Protein AF-A0A858BU21-F1 (afdb_monomer_lite)

Foldseek 3Di:
DQDQDDPDDPPFAFDDLVVAEAEPLPLAHVLLSRLVSVVSVVVVHRWYWPAFADALVRLCVLVVQCVVCVVPVDGDRVDGDHRVQDCSPQSFKTFTPDPPQLVDAQVVSVNSQKGDQDPVRSRMIGGVVCRPDDDGDRDDRPPPPPVVCDPVNVVVVVVVQQLFDDQAADPVCRVVLVVLCVLVLDVSGSNGGDDDPVNVVSSVVSD

InterPro domains:
  IPR003709 D-alanyl-D-alanine carboxypeptidase-like, core domain [PF02557] (35-99)
  IPR009045 Peptidase M74/Hedgehog-like, zinc-binding domain superfamily [G3DSA:3.30.1380.10] (33-155)
  IPR009045 Peptidase M74/Hedgehog-like, zinc-binding domain superfamily [SSF55166] (36-126)

pLDDT: mean 84.87, std 12.43, range [38.06, 96.19]

Structure (mmCIF, N/CA/C/O backbone):
data_AF-A0A858BU21-F1
#
_entry.id   AF-A0A858BU21-F1
#
loop_
_atom_site.group_PDB
_atom_site.id
_atom_site.type_symbol
_atom_site.label_atom_id
_atom_site.label_alt_id
_atom_site.label_comp_id
_atom_site.label_asym_id
_atom_site.label_entity_id
_atom_site.label_seq_id
_atom_site.pdbx_PDB_ins_code
_atom_site.Cartn_x
_atom_site.Cartn_y
_atom_site.Cartn_z
_atom_site.occupancy
_atom_site.B_iso_or_equiv
_atom_site.auth_seq_id
_atom_site.auth_comp_id
_atom_site.auth_asym_id
_atom_site.auth_atom_id
_atom_site.pdbx_PDB_model_num
ATOM 1 N N . MET A 1 1 ? -1.248 -3.520 16.248 1.00 38.06 1 MET A N 1
ATOM 2 C CA . MET A 1 1 ? -0.633 -3.403 14.906 1.00 38.06 1 MET A CA 1
ATOM 3 C C . MET A 1 1 ? -1.089 -2.064 14.347 1.00 38.06 1 MET A C 1
ATOM 5 O O . MET A 1 1 ? -2.282 -1.937 14.114 1.00 38.06 1 MET A O 1
ATOM 9 N N . MET A 1 2 ? -0.212 -1.054 14.254 1.00 44.09 2 MET A N 1
ATOM 10 C CA . MET A 1 2 ? -0.581 0.266 13.712 1.00 44.09 2 MET A CA 1
ATOM 11 C C . MET A 1 2 ? -1.133 0.086 12.294 1.00 44.09 2 MET A C 1
ATOM 13 O O . MET A 1 2 ? -0.426 -0.402 11.409 1.00 44.09 2 MET A O 1
ATOM 17 N N . VAL A 1 3 ? -2.408 0.414 12.096 1.00 56.53 3 VAL A N 1
ATOM 18 C CA . VAL A 1 3 ? -3.056 0.326 10.787 1.00 56.53 3 VAL A CA 1
ATOM 19 C C . VAL A 1 3 ? -2.617 1.543 9.988 1.00 56.53 3 VAL A C 1
ATOM 21 O O . VAL A 1 3 ? -2.845 2.678 10.394 1.00 56.53 3 VAL A O 1
ATOM 24 N N . LEU A 1 4 ? -1.949 1.313 8.860 1.00 66.12 4 LEU A N 1
ATOM 25 C CA . LEU A 1 4 ? -1.637 2.386 7.927 1.00 66.12 4 LEU A CA 1
ATOM 26 C C . LEU A 1 4 ? -2.964 2.924 7.370 1.00 66.12 4 LEU A C 1
ATOM 28 O O . LEU A 1 4 ? -3.728 2.148 6.804 1.00 66.12 4 LEU A O 1
ATOM 32 N N . ILE A 1 5 ? -3.254 4.215 7.532 1.00 68.81 5 ILE A N 1
ATOM 33 C CA . ILE A 1 5 ? -4.466 4.834 6.975 1.00 68.81 5 ILE A CA 1
ATOM 34 C C . ILE A 1 5 ? -4.082 5.494 5.652 1.00 68.81 5 ILE A C 1
ATOM 36 O O . ILE A 1 5 ? -3.236 6.389 5.621 1.00 68.81 5 ILE A O 1
ATOM 40 N N . SER A 1 6 ? -4.676 5.030 4.551 1.00 77.12 6 SER A N 1
ATOM 41 C CA . SER A 1 6 ? -4.419 5.613 3.232 1.00 77.12 6 SER A CA 1
ATOM 42 C C . SER A 1 6 ? -5.049 6.996 3.101 1.00 77.12 6 SER A C 1
ATOM 44 O O . SER A 1 6 ? -6.137 7.245 3.608 1.00 77.12 6 SER A O 1
ATOM 46 N N . GLN A 1 7 ? -4.377 7.872 2.358 1.00 78.44 7 GLN A N 1
ATOM 47 C CA . GLN A 1 7 ? -4.902 9.175 1.930 1.00 78.44 7 GLN A CA 1
ATOM 48 C C . GLN A 1 7 ? -5.337 9.164 0.450 1.00 78.44 7 GLN A C 1
ATOM 50 O O . GLN A 1 7 ? -5.639 10.208 -0.130 1.00 78.44 7 GLN A O 1
ATOM 55 N N . LEU A 1 8 ? -5.318 7.996 -0.205 1.00 84.12 8 LEU A N 1
ATOM 56 C CA . LEU A 1 8 ? -5.754 7.847 -1.592 1.00 84.12 8 LEU A CA 1
ATOM 57 C C . LEU A 1 8 ? -7.279 7.812 -1.693 1.00 84.12 8 LEU A C 1
ATOM 59 O O . LEU A 1 8 ? -7.984 7.413 -0.772 1.00 84.12 8 LEU A O 1
ATOM 63 N N . LYS A 1 9 ? -7.801 8.182 -2.866 1.00 84.50 9 LYS A N 1
ATOM 64 C CA . LYS A 1 9 ? -9.244 8.139 -3.124 1.00 84.50 9 LYS A CA 1
ATOM 65 C C . LYS A 1 9 ? -9.755 6.698 -3.115 1.00 84.50 9 LYS A C 1
ATOM 67 O O . LYS A 1 9 ? -9.200 5.830 -3.785 1.00 84.50 9 LYS A O 1
ATOM 72 N N . GLU A 1 10 ? -10.892 6.457 -2.483 1.00 85.12 10 GLU A N 1
ATOM 73 C CA . GLU A 1 10 ? -11.534 5.132 -2.463 1.00 85.12 10 GLU A CA 1
ATOM 74 C C . GLU A 1 10 ? -12.441 4.876 -3.683 1.00 85.12 10 GLU A C 1
ATOM 76 O O . GLU A 1 10 ? -13.213 3.927 -3.725 1.00 85.12 10 GLU A O 1
ATOM 81 N N . SER A 1 11 ? -12.341 5.706 -4.727 1.00 88.25 11 SER A N 1
ATOM 82 C CA . SER A 1 11 ? -13.175 5.608 -5.934 1.00 88.25 11 SER A CA 1
ATOM 83 C C . SER A 1 11 ? -12.838 4.427 -6.853 1.00 88.25 11 SER A C 1
ATOM 85 O O . SER A 1 11 ? -13.527 4.217 -7.848 1.00 88.25 11 SER A O 1
ATOM 87 N N . TYR A 1 12 ? -11.758 3.696 -6.576 1.00 91.88 12 TYR A N 1
ATOM 88 C CA . TYR A 1 12 ? -11.316 2.553 -7.372 1.00 91.88 12 TYR A CA 1
ATOM 89 C C . TYR A 1 12 ? -11.503 1.262 -6.589 1.00 91.88 12 TYR A C 1
ATOM 91 O O . TYR A 1 12 ? -11.265 1.219 -5.385 1.00 91.88 12 TYR A O 1
ATOM 99 N N . LEU A 1 13 ? -11.887 0.203 -7.301 1.00 93.88 13 LEU A N 1
ATOM 100 C CA . LEU A 1 13 ? -12.102 -1.106 -6.702 1.00 93.88 13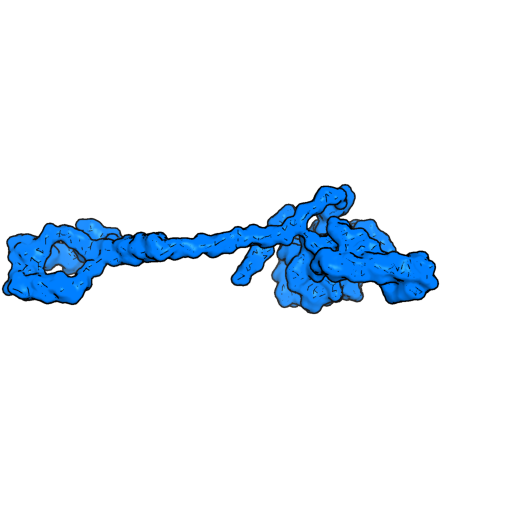 LEU A CA 1
ATOM 101 C C . LEU A 1 13 ? -10.800 -1.673 -6.131 1.00 93.88 13 LEU A C 1
ATOM 103 O O . LEU A 1 13 ? -9.727 -1.570 -6.733 1.00 93.88 13 LEU A O 1
ATOM 107 N N . THR A 1 14 ? -10.934 -2.299 -4.970 1.00 94.88 14 THR A N 1
ATOM 108 C CA . THR A 1 14 ? -9.861 -2.979 -4.257 1.00 94.88 14 THR A CA 1
ATOM 109 C C . THR A 1 14 ? -10.240 -4.441 -4.026 1.00 94.88 14 THR A C 1
ATOM 111 O O . THR A 1 14 ? -11.414 -4.813 -4.041 1.00 94.88 14 THR A O 1
ATOM 114 N N . ALA A 1 15 ? -9.236 -5.291 -3.847 1.00 93.38 15 ALA A N 1
ATOM 115 C CA . ALA A 1 15 ? -9.404 -6.658 -3.368 1.00 93.38 15 ALA A CA 1
ATOM 116 C C . ALA A 1 15 ? -8.452 -6.902 -2.195 1.00 93.38 15 ALA A C 1
ATOM 118 O O . ALA A 1 15 ? -7.579 -6.079 -1.929 1.00 93.38 15 ALA A O 1
ATOM 119 N N . ASP A 1 16 ? -8.603 -8.037 -1.512 1.00 92.50 16 ASP A N 1
ATOM 120 C CA . ASP A 1 16 ? -7.738 -8.401 -0.390 1.00 92.50 16 ASP A CA 1
ATOM 121 C C . ASP A 1 16 ? -6.284 -8.644 -0.856 1.00 92.50 16 ASP A C 1
ATOM 123 O O . ASP A 1 16 ? -6.021 -9.620 -1.579 1.00 92.50 16 ASP A O 1
ATOM 127 N N . PRO A 1 17 ? -5.319 -7.799 -0.441 1.00 92.69 17 PRO A N 1
ATOM 128 C CA . PRO A 1 17 ? -3.918 -7.970 -0.798 1.00 92.69 17 PRO A CA 1
ATOM 129 C C . PRO A 1 17 ? -3.309 -9.275 -0.287 1.00 92.69 17 PRO A C 1
ATOM 131 O O . PRO A 1 17 ? -2.434 -9.814 -0.959 1.00 92.69 17 PRO A O 1
ATOM 134 N N . ALA A 1 18 ? -3.774 -9.819 0.841 1.00 91.88 18 ALA A N 1
ATOM 135 C CA . ALA A 1 18 ? -3.214 -11.040 1.425 1.00 91.88 18 ALA A CA 1
ATOM 136 C C . ALA A 1 18 ? -3.457 -12.282 0.549 1.00 91.88 18 ALA A C 1
ATOM 138 O O . ALA A 1 18 ? -2.687 -13.243 0.583 1.00 91.88 18 ALA A O 1
ATOM 139 N N . ILE A 1 19 ? -4.510 -12.262 -0.271 1.00 93.19 19 ILE A N 1
ATOM 140 C CA . ILE A 1 19 ? -4.846 -13.360 -1.185 1.00 93.19 19 ILE A CA 1
ATOM 141 C C . ILE A 1 19 ? -4.019 -13.268 -2.475 1.00 93.19 19 ILE A C 1
ATOM 143 O O . ILE A 1 19 ? -3.545 -14.287 -3.002 1.00 93.19 19 ILE A O 1
ATOM 147 N N . TRP A 1 20 ? -3.868 -12.047 -2.988 1.00 95.50 20 TRP A N 1
ATOM 148 C CA . TRP A 1 20 ? -3.469 -11.785 -4.370 1.00 95.50 20 TRP A CA 1
ATOM 149 C C . TRP A 1 20 ? -2.052 -11.235 -4.543 1.00 95.50 20 TRP A C 1
ATOM 151 O O . TRP A 1 20 ? -1.477 -11.384 -5.626 1.00 95.50 20 TRP A O 1
ATOM 161 N N . LEU A 1 21 ? -1.476 -10.626 -3.507 1.00 94.81 21 LEU A N 1
ATOM 162 C CA . LEU A 1 21 ? -0.107 -10.119 -3.513 1.00 94.81 21 LEU A CA 1
ATOM 163 C C . LEU A 1 21 ? 0.824 -11.052 -2.734 1.00 94.81 21 LEU A C 1
ATOM 165 O O . LEU A 1 21 ? 0.431 -11.727 -1.787 1.00 94.81 21 LEU A O 1
ATOM 169 N N . THR A 1 22 ? 2.083 -11.108 -3.158 1.00 94.38 22 THR A N 1
ATOM 170 C CA . THR A 1 22 ? 3.140 -11.908 -2.521 1.00 94.38 22 THR A CA 1
ATOM 171 C C . THR A 1 22 ? 4.468 -11.151 -2.545 1.00 94.38 22 THR A C 1
ATOM 173 O O . THR A 1 22 ? 4.637 -10.219 -3.328 1.00 94.38 22 THR A O 1
ATOM 176 N N . GLY A 1 23 ? 5.448 -11.557 -1.735 1.00 92.00 23 GLY A N 1
ATOM 177 C CA . GLY A 1 23 ? 6.765 -10.909 -1.689 1.00 92.00 23 GLY A CA 1
ATOM 178 C C . GLY A 1 23 ? 6.813 -9.733 -0.713 1.00 92.00 23 GLY A C 1
ATOM 179 O O . GLY A 1 23 ? 6.220 -9.808 0.359 1.00 92.00 23 GLY A O 1
ATOM 180 N N . LEU A 1 24 ? 7.531 -8.663 -1.067 1.00 90.25 24 LEU A N 1
ATOM 181 C CA . LEU A 1 24 ? 7.796 -7.522 -0.178 1.00 90.25 24 LEU A CA 1
ATOM 182 C C . LEU A 1 24 ? 6.605 -6.555 -0.121 1.00 90.25 24 LEU A C 1
ATOM 184 O O . LEU A 1 24 ? 6.671 -5.435 -0.621 1.00 90.25 24 LEU A O 1
ATOM 188 N N . CYS A 1 25 ? 5.503 -7.017 0.467 1.00 87.56 25 CYS A N 1
ATOM 189 C CA . CYS A 1 25 ? 4.261 -6.248 0.565 1.00 87.56 25 CYS A CA 1
ATOM 190 C C . CYS A 1 25 ? 4.217 -5.307 1.781 1.00 87.56 25 CYS A C 1
ATOM 192 O O . CYS A 1 25 ? 3.310 -4.485 1.899 1.00 87.56 25 CYS A O 1
ATOM 194 N N . GLU A 1 26 ? 5.180 -5.431 2.696 1.00 85.56 26 GLU A N 1
ATOM 195 C CA . GLU A 1 26 ? 5.198 -4.661 3.934 1.00 85.56 26 GLU A CA 1
ATOM 196 C C . GLU A 1 26 ? 5.360 -3.164 3.678 1.00 85.56 26 GLU A C 1
ATOM 198 O O . GLU A 1 26 ? 6.215 -2.704 2.916 1.00 85.56 26 GLU A O 1
ATOM 203 N N . GLY A 1 27 ? 4.525 -2.390 4.368 1.00 85.25 27 GLY A N 1
ATOM 204 C CA . GLY A 1 27 ? 4.622 -0.945 4.372 1.00 85.25 27 GLY A CA 1
ATOM 205 C C . GLY A 1 27 ? 4.157 -0.255 3.094 1.00 85.25 27 GLY A C 1
ATOM 206 O O . GLY A 1 27 ? 4.417 0.937 2.975 1.00 85.25 27 GLY A O 1
ATOM 207 N N . ILE A 1 28 ? 3.495 -0.956 2.175 1.00 90.12 28 ILE A N 1
ATOM 208 C CA . ILE A 1 28 ? 2.798 -0.358 1.031 1.00 90.12 28 ILE A CA 1
ATOM 209 C C . ILE A 1 28 ? 1.492 0.272 1.527 1.00 90.12 28 ILE A C 1
ATOM 211 O O . ILE A 1 28 ? 0.858 -0.248 2.445 1.00 90.12 28 ILE A O 1
ATOM 215 N N . ASP A 1 29 ? 1.088 1.387 0.924 1.00 91.38 29 ASP A N 1
ATOM 216 C CA . ASP A 1 29 ? -0.226 1.977 1.167 1.00 91.38 29 ASP A CA 1
ATOM 217 C C . ASP A 1 29 ? -1.358 0.947 0.921 1.00 91.38 29 ASP A C 1
ATOM 219 O O . ASP A 1 29 ? -1.344 0.256 -0.105 1.00 91.38 29 ASP A O 1
ATOM 223 N N . PRO A 1 30 ? -2.338 0.801 1.833 1.00 89.69 30 PRO A N 1
ATOM 224 C CA . PRO A 1 30 ? -3.332 -0.267 1.745 1.00 89.69 30 PRO A CA 1
ATOM 225 C C . PRO A 1 30 ? -4.299 -0.094 0.569 1.00 89.69 30 PRO A C 1
ATOM 227 O O . PRO A 1 30 ? -4.756 -1.097 0.022 1.00 89.69 30 PRO A O 1
ATOM 230 N N . VAL A 1 31 ? -4.580 1.135 0.121 1.00 91.81 31 VAL A N 1
ATOM 231 C CA . VAL A 1 31 ? -5.410 1.373 -1.070 1.00 91.81 31 VAL A CA 1
ATOM 232 C C . VAL A 1 31 ? -4.615 1.050 -2.330 1.00 91.81 31 VAL A C 1
ATOM 234 O O . VAL A 1 31 ? -5.146 0.399 -3.229 1.00 91.81 31 VAL A O 1
ATOM 237 N N . LEU A 1 32 ? -3.329 1.414 -2.394 1.00 94.44 32 LEU A N 1
ATOM 238 C CA . LEU A 1 32 ? -2.444 0.984 -3.483 1.00 94.44 32 LEU A CA 1
ATOM 239 C C . LEU A 1 32 ? -2.361 -0.547 -3.563 1.00 94.44 32 LEU A C 1
ATOM 241 O O . LEU A 1 32 ? -2.562 -1.126 -4.634 1.00 94.44 32 LEU A O 1
ATOM 245 N N . ALA A 1 33 ? -2.111 -1.208 -2.431 1.00 94.19 33 ALA A N 1
ATOM 246 C CA . ALA A 1 33 ? -2.079 -2.663 -2.344 1.00 94.19 33 ALA A CA 1
ATOM 247 C C . ALA A 1 33 ? -3.427 -3.275 -2.758 1.00 94.19 33 ALA A C 1
ATOM 249 O O . ALA A 1 33 ? -3.460 -4.219 -3.545 1.00 94.19 33 ALA A O 1
ATOM 250 N N . GLY A 1 34 ? -4.541 -2.693 -2.310 1.00 94.38 34 GLY A N 1
ATOM 251 C CA . GLY A 1 34 ? -5.888 -3.127 -2.667 1.00 94.38 34 GLY A CA 1
ATOM 252 C C . GLY A 1 34 ? -6.183 -3.014 -4.163 1.00 94.38 34 GLY A C 1
ATOM 253 O O . GLY A 1 34 ? -6.714 -3.952 -4.759 1.00 94.38 34 GLY A O 1
ATOM 254 N N . ARG A 1 35 ? -5.797 -1.907 -4.807 1.00 95.94 35 ARG A N 1
ATOM 255 C CA . ARG A 1 35 ? -5.955 -1.716 -6.261 1.00 95.94 35 ARG A CA 1
ATOM 256 C C . ARG A 1 35 ? -5.122 -2.729 -7.049 1.00 95.94 35 ARG A C 1
ATOM 258 O O . ARG A 1 35 ? -5.615 -3.322 -8.006 1.00 95.94 35 ARG A O 1
ATOM 265 N N . LEU A 1 36 ? -3.880 -2.984 -6.631 1.00 95.06 36 LEU A N 1
ATOM 266 C CA . LEU A 1 36 ? -3.028 -4.020 -7.233 1.00 95.06 36 LEU A CA 1
ATOM 267 C C . LEU A 1 36 ? -3.626 -5.419 -7.059 1.00 95.06 36 LEU A C 1
ATOM 269 O O . LEU A 1 36 ? -3.643 -6.205 -8.005 1.00 95.06 36 LEU A O 1
ATOM 273 N N . ALA A 1 37 ? -4.160 -5.721 -5.878 1.00 95.69 37 ALA A N 1
ATOM 274 C CA . ALA A 1 37 ? -4.850 -6.975 -5.611 1.00 95.69 37 ALA A CA 1
ATOM 275 C C . ALA A 1 37 ? -6.086 -7.142 -6.506 1.00 95.69 37 ALA A C 1
ATOM 277 O O . ALA A 1 37 ? -6.360 -8.239 -6.986 1.00 95.69 37 ALA A O 1
ATOM 278 N N . TYR A 1 38 ? -6.801 -6.057 -6.804 1.00 96.19 38 TYR A N 1
ATOM 279 C CA . TYR A 1 38 ? -7.925 -6.095 -7.735 1.00 96.19 38 TYR A CA 1
ATOM 280 C C . TYR A 1 38 ? -7.475 -6.350 -9.187 1.00 96.19 38 TYR A C 1
ATOM 282 O O . TYR A 1 38 ? -8.100 -7.125 -9.917 1.00 96.19 38 TYR A O 1
ATOM 290 N N . VAL A 1 39 ? -6.334 -5.793 -9.612 1.00 95.00 39 VAL A N 1
ATOM 291 C CA . VAL A 1 39 ? -5.710 -6.157 -10.902 1.00 95.00 39 VAL A CA 1
ATOM 292 C C . VAL A 1 39 ? -5.371 -7.649 -10.943 1.00 95.00 39 VAL A C 1
ATOM 294 O O . VAL A 1 39 ? -5.698 -8.339 -11.910 1.00 95.00 39 VAL A O 1
ATOM 297 N N . ALA A 1 40 ? -4.748 -8.166 -9.888 1.00 94.94 40 ALA A N 1
ATOM 298 C CA . ALA A 1 40 ? -4.408 -9.579 -9.754 1.00 94.94 40 ALA A CA 1
ATOM 299 C C . ALA A 1 40 ? -5.652 -10.482 -9.814 1.00 94.94 40 ALA A C 1
ATOM 301 O O . ALA A 1 40 ? -5.674 -11.469 -10.549 1.00 94.94 40 ALA A O 1
ATOM 302 N N . GLN A 1 41 ? -6.721 -10.095 -9.116 1.00 95.69 41 GLN A N 1
ATOM 303 C CA . GLN A 1 41 ? -8.000 -10.799 -9.116 1.00 95.69 41 GLN A CA 1
ATOM 304 C C . GLN A 1 41 ? -8.629 -10.842 -10.513 1.00 95.69 41 GLN A C 1
ATOM 306 O O . GLN A 1 41 ? -9.015 -11.908 -10.982 1.00 95.69 41 GLN A O 1
ATOM 311 N N . THR A 1 42 ? -8.702 -9.699 -11.202 1.00 93.38 42 THR A N 1
ATOM 312 C CA . THR A 1 42 ? -9.317 -9.616 -12.541 1.00 93.38 42 THR A CA 1
ATOM 313 C C . THR A 1 42 ? -8.513 -10.333 -13.622 1.00 93.38 42 THR A C 1
ATOM 315 O O . THR A 1 42 ? -9.079 -10.765 -14.623 1.00 93.38 42 THR A O 1
ATOM 318 N N . THR A 1 43 ? -7.202 -10.482 -13.429 1.00 91.44 43 THR A N 1
ATOM 319 C CA . THR A 1 43 ? -6.321 -11.223 -14.346 1.00 91.44 43 THR A CA 1
ATOM 320 C C . THR A 1 43 ? -6.148 -12.692 -13.971 1.00 91.44 43 THR A C 1
ATOM 322 O O . THR A 1 43 ? -5.623 -13.457 -14.776 1.00 91.44 43 THR A O 1
ATOM 325 N N . GLY A 1 44 ? -6.570 -13.095 -12.769 1.00 92.94 44 GLY A N 1
ATOM 326 C CA . GLY A 1 44 ? -6.335 -14.432 -12.226 1.00 92.94 44 GLY A CA 1
ATOM 327 C C . GLY A 1 44 ? -4.862 -14.724 -11.911 1.00 92.94 44 GLY A C 1
ATOM 328 O O . GLY A 1 44 ? -4.485 -15.889 -11.806 1.00 92.94 44 GLY A O 1
ATOM 329 N N . ILE A 1 45 ? -4.015 -13.696 -11.777 1.00 92.25 45 ILE A N 1
ATOM 330 C CA . ILE A 1 45 ? -2.564 -13.835 -11.590 1.00 92.25 45 ILE A CA 1
ATOM 331 C C . ILE A 1 45 ? -2.152 -13.172 -10.284 1.00 92.25 45 ILE A C 1
ATOM 333 O O . ILE A 1 45 ? -2.368 -11.980 -10.089 1.00 92.25 45 ILE A O 1
ATOM 337 N N . LYS A 1 46 ? -1.481 -13.924 -9.407 1.00 94.19 46 LYS A N 1
ATOM 338 C CA . LYS A 1 46 ? -0.880 -13.351 -8.198 1.00 94.19 46 LYS A CA 1
ATOM 339 C C . LYS A 1 46 ? 0.308 -12.462 -8.554 1.00 94.19 46 LYS A C 1
ATOM 341 O O . LYS A 1 46 ? 1.192 -12.872 -9.307 1.00 94.19 46 LYS A O 1
ATOM 346 N N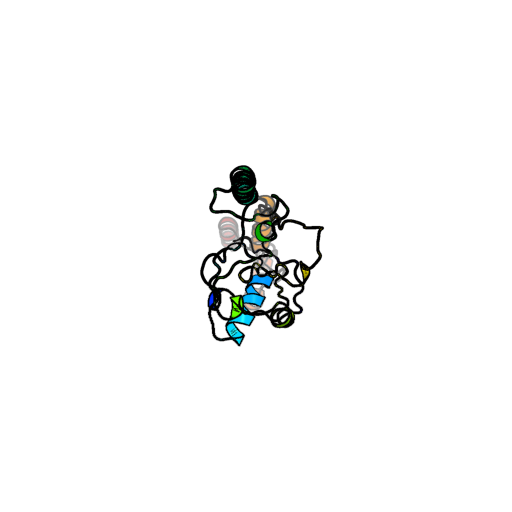 . ILE A 1 47 ? 0.360 -11.268 -7.973 1.00 94.56 47 ILE A N 1
ATOM 347 C CA . ILE A 1 47 ? 1.439 -10.306 -8.212 1.00 94.56 47 ILE A CA 1
ATOM 348 C C . ILE A 1 47 ? 2.514 -10.495 -7.152 1.00 94.56 47 ILE A C 1
ATOM 350 O O . ILE A 1 47 ? 2.252 -10.403 -5.954 1.00 94.56 47 ILE A O 1
ATOM 354 N N . LYS A 1 48 ? 3.751 -10.723 -7.591 1.00 95.75 48 LYS A N 1
ATOM 355 C CA . LYS A 1 48 ? 4.917 -10.707 -6.711 1.00 95.75 48 LYS A CA 1
ATOM 356 C C . LYS A 1 48 ? 5.512 -9.306 -6.661 1.00 95.75 48 LYS A C 1
ATOM 358 O O . LYS A 1 48 ? 6.041 -8.821 -7.664 1.00 95.75 48 LYS A O 1
ATOM 363 N N . ILE A 1 49 ? 5.453 -8.672 -5.498 1.00 95.19 49 ILE A N 1
ATOM 364 C CA . ILE A 1 49 ? 6.119 -7.401 -5.230 1.00 95.19 49 ILE A CA 1
ATOM 365 C C . ILE A 1 49 ? 7.594 -7.681 -4.952 1.00 95.19 49 ILE A C 1
ATOM 367 O O . ILE A 1 49 ? 7.944 -8.422 -4.029 1.00 95.19 49 ILE A O 1
ATOM 371 N N . THR A 1 50 ? 8.460 -7.127 -5.799 1.00 92.62 50 THR A N 1
ATOM 372 C CA . THR A 1 50 ? 9.916 -7.222 -5.643 1.00 92.62 50 THR A CA 1
ATOM 373 C C . THR A 1 50 ? 10.459 -6.098 -4.786 1.00 92.62 50 THR A C 1
ATOM 375 O O . THR A 1 50 ? 11.458 -6.306 -4.110 1.00 92.62 50 THR A O 1
ATOM 378 N N . GLU A 1 51 ? 9.805 -4.937 -4.797 1.00 90.12 51 GLU A N 1
ATOM 379 C CA . GLU A 1 51 ? 10.149 -3.821 -3.924 1.00 90.12 51 GLU A CA 1
ATOM 380 C C . GLU A 1 51 ? 8.901 -2.995 -3.594 1.00 90.12 51 GLU A C 1
ATOM 382 O O . GLU A 1 51 ? 8.108 -2.685 -4.479 1.00 90.12 51 GLU A O 1
ATOM 387 N N . GLY A 1 52 ? 8.712 -2.673 -2.316 1.00 90.00 52 GLY A N 1
ATOM 388 C CA . GLY A 1 52 ? 7.584 -1.892 -1.805 1.00 90.00 52 GLY A CA 1
ATOM 389 C C . GLY A 1 52 ? 8.088 -0.629 -1.116 1.00 90.00 52 GLY A C 1
ATOM 390 O O . GLY A 1 52 ? 8.666 0.246 -1.758 1.00 90.00 52 GLY A O 1
ATOM 391 N N . TYR A 1 53 ? 7.915 -0.536 0.202 1.00 89.62 53 TYR A N 1
ATOM 392 C CA . TYR A 1 53 ? 8.454 0.576 0.985 1.00 89.62 53 TYR A CA 1
ATOM 393 C C . TYR A 1 53 ? 9.990 0.583 1.023 1.00 89.62 53 TYR A C 1
ATOM 395 O O . TYR A 1 53 ? 10.629 -0.447 1.244 1.00 89.62 53 TYR A O 1
ATOM 403 N N . ARG A 1 54 ? 10.584 1.772 0.874 1.00 87.94 54 ARG A N 1
ATOM 404 C CA . ARG A 1 54 ? 12.032 1.993 0.985 1.00 87.94 54 ARG A CA 1
ATOM 405 C C . ARG A 1 54 ? 12.309 3.170 1.913 1.00 87.94 54 ARG A C 1
ATOM 407 O O . ARG A 1 54 ? 11.799 4.259 1.691 1.00 87.94 54 ARG A O 1
ATOM 414 N N . SER A 1 55 ? 13.154 2.981 2.924 1.00 87.06 55 SER A N 1
ATOM 415 C CA . SER A 1 55 ? 13.531 4.071 3.833 1.00 87.06 55 SER A CA 1
ATOM 416 C C . SER A 1 55 ? 14.395 5.132 3.141 1.00 87.06 55 SER A C 1
ATOM 418 O O . SER A 1 55 ? 15.113 4.852 2.176 1.00 87.06 55 SER A O 1
ATOM 420 N N . THR A 1 56 ? 14.396 6.354 3.680 1.00 86.50 56 THR A N 1
ATOM 421 C CA . THR A 1 56 ? 15.254 7.443 3.184 1.00 86.50 56 THR A CA 1
ATOM 422 C C . THR A 1 56 ? 16.734 7.090 3.255 1.00 86.50 56 THR A C 1
ATOM 424 O O . THR A 1 56 ? 17.460 7.361 2.306 1.00 86.50 56 THR A O 1
ATOM 427 N N . ALA A 1 57 ? 17.183 6.422 4.322 1.00 84.06 57 ALA A N 1
ATOM 428 C CA . ALA A 1 57 ? 18.568 5.963 4.441 1.00 84.06 57 ALA A CA 1
ATOM 429 C C . ALA A 1 57 ? 18.958 5.018 3.292 1.00 84.06 57 ALA A C 1
ATOM 431 O O . ALA A 1 57 ? 20.001 5.198 2.663 1.00 84.06 57 ALA A O 1
ATOM 432 N N . ARG A 1 58 ? 18.080 4.064 2.951 1.00 85.75 58 ARG A N 1
ATOM 433 C CA . ARG A 1 58 ? 18.304 3.155 1.822 1.00 85.75 58 ARG A CA 1
ATOM 434 C C . ARG A 1 58 ? 18.276 3.894 0.484 1.00 85.75 58 ARG A C 1
ATOM 436 O O . ARG A 1 58 ? 19.094 3.603 -0.385 1.00 85.75 58 ARG A O 1
ATOM 443 N N . GLN A 1 59 ? 17.382 4.870 0.316 1.00 89.50 59 GLN A N 1
ATOM 444 C CA . GLN A 1 59 ? 17.363 5.706 -0.887 1.00 89.50 59 GLN A CA 1
ATOM 445 C C . GLN A 1 59 ? 18.661 6.518 -1.034 1.00 89.50 59 GLN A C 1
ATOM 447 O O . GLN A 1 59 ? 19.177 6.628 -2.143 1.00 89.50 59 GLN A O 1
ATOM 452 N N . THR A 1 60 ? 19.217 7.039 0.063 1.00 88.56 60 THR A N 1
ATOM 453 C CA . THR A 1 60 ? 20.517 7.731 0.078 1.00 88.56 60 THR A CA 1
ATOM 454 C C . THR A 1 60 ? 21.648 6.820 -0.371 1.00 88.56 60 THR A C 1
ATOM 456 O O . THR A 1 60 ? 22.461 7.222 -1.200 1.00 88.56 60 THR A O 1
ATOM 459 N N . GLU A 1 61 ? 21.676 5.578 0.106 1.00 89.38 61 GLU A N 1
ATOM 460 C CA . GLU A 1 61 ? 22.673 4.596 -0.317 1.00 89.38 61 GLU A CA 1
ATOM 461 C C . GLU A 1 61 ? 22.599 4.319 -1.828 1.00 89.38 61 GLU A C 1
ATOM 463 O O . GLU A 1 61 ? 23.612 4.403 -2.524 1.00 89.38 61 GLU A O 1
ATOM 468 N N . LEU A 1 62 ? 21.396 4.068 -2.359 1.00 87.12 62 LEU A N 1
ATOM 469 C CA . LEU A 1 62 ? 21.186 3.842 -3.794 1.00 87.12 62 LEU A CA 1
ATOM 470 C C . LEU A 1 62 ? 21.549 5.073 -4.630 1.00 87.12 62 LEU A C 1
ATOM 472 O O . LEU A 1 62 ? 22.155 4.944 -5.695 1.00 87.12 62 LEU A O 1
ATOM 476 N N . TYR A 1 63 ? 21.210 6.268 -4.148 1.00 89.75 63 TYR A N 1
ATOM 477 C CA . TYR A 1 63 ? 21.555 7.511 -4.826 1.00 89.75 63 TYR A CA 1
ATOM 478 C C . TYR A 1 63 ? 23.072 7.730 -4.870 1.00 89.75 63 TYR A C 1
ATOM 480 O O . TYR A 1 63 ? 23.602 8.086 -5.920 1.00 89.75 63 TYR A O 1
ATOM 488 N N . ASN A 1 64 ? 23.793 7.431 -3.788 1.00 89.62 64 ASN A N 1
ATOM 489 C CA . ASN A 1 64 ? 25.256 7.499 -3.764 1.00 89.62 64 ASN A CA 1
ATOM 490 C C . ASN A 1 64 ? 25.893 6.493 -4.737 1.00 89.62 64 ASN A C 1
ATOM 492 O O . ASN A 1 64 ? 26.822 6.848 -5.461 1.00 89.62 64 ASN A O 1
ATOM 496 N N . GLN A 1 65 ? 25.362 5.268 -4.820 1.00 88.81 65 GLN A N 1
ATOM 497 C CA . GLN A 1 65 ? 25.809 4.278 -5.810 1.00 88.81 65 GLN A CA 1
ATOM 498 C C . GLN A 1 65 ? 25.558 4.752 -7.250 1.00 88.81 65 GLN A C 1
ATOM 500 O O . GLN A 1 65 ? 26.410 4.575 -8.119 1.00 88.81 65 GLN A O 1
ATOM 505 N N . TYR A 1 66 ? 24.419 5.400 -7.505 1.00 90.69 66 TYR A N 1
ATOM 506 C CA . TYR A 1 66 ? 24.127 6.013 -8.800 1.00 90.69 66 TYR A CA 1
ATOM 507 C C . TYR A 1 66 ? 25.085 7.170 -9.133 1.00 90.69 66 TYR A C 1
ATOM 509 O O . TYR A 1 66 ? 25.543 7.274 -10.272 1.00 90.69 66 TYR A O 1
ATOM 517 N N . LEU A 1 67 ? 25.438 8.019 -8.160 1.00 91.06 67 LEU A N 1
ATOM 518 C CA . LEU A 1 67 ? 26.445 9.071 -8.350 1.00 91.06 67 LEU A CA 1
ATOM 519 C C . LEU A 1 67 ? 27.816 8.483 -8.702 1.00 91.06 67 LEU A C 1
ATOM 521 O O . LEU A 1 67 ? 28.490 8.993 -9.597 1.00 91.06 67 LEU A O 1
ATOM 525 N N . GLU A 1 68 ? 28.199 7.385 -8.054 1.00 89.94 68 GLU A N 1
ATOM 526 C CA . GLU A 1 68 ? 29.445 6.684 -8.354 1.00 89.94 68 GLU A CA 1
ATOM 527 C C . GLU A 1 68 ? 29.432 6.058 -9.755 1.00 89.94 68 GLU A C 1
ATOM 529 O O . GLU A 1 68 ? 30.404 6.196 -10.503 1.00 89.94 68 GLU A O 1
ATOM 534 N N . TYR A 1 69 ? 28.310 5.456 -10.164 1.00 90.69 69 TYR A N 1
ATOM 535 C CA . TYR A 1 69 ? 28.117 4.991 -11.539 1.00 90.69 69 TYR A CA 1
ATOM 536 C C . TYR A 1 69 ? 28.235 6.143 -12.541 1.00 90.69 69 TYR A C 1
ATOM 538 O O . TYR A 1 69 ? 28.943 6.017 -13.537 1.00 90.69 69 TYR A O 1
ATOM 546 N N . LYS A 1 70 ? 27.612 7.297 -12.275 1.00 89.62 70 LYS A N 1
ATOM 547 C CA . LYS A 1 70 ? 27.750 8.481 -13.135 1.00 89.62 70 LYS A CA 1
ATOM 548 C C . LYS A 1 70 ? 29.190 8.980 -13.233 1.00 89.62 70 LYS A C 1
ATOM 550 O O . LYS A 1 70 ? 29.573 9.496 -14.279 1.00 89.62 70 LYS A O 1
ATOM 555 N N . ARG A 1 71 ? 29.967 8.859 -12.154 1.00 90.56 71 ARG A N 1
ATOM 556 C CA . ARG A 1 71 ? 31.366 9.298 -12.091 1.00 90.56 71 ARG A CA 1
ATOM 557 C C . ARG A 1 71 ? 32.311 8.342 -12.818 1.00 90.56 71 ARG A C 1
ATOM 559 O O . ARG A 1 71 ? 33.253 8.791 -13.459 1.00 90.56 71 ARG A O 1
ATOM 566 N N . THR A 1 72 ? 32.090 7.035 -12.690 1.00 89.94 72 THR A N 1
ATOM 567 C CA . THR A 1 72 ? 33.052 5.999 -13.114 1.00 89.94 72 THR A CA 1
ATOM 568 C C . THR A 1 72 ? 32.607 5.174 -14.319 1.00 89.94 72 THR A C 1
ATOM 570 O O . THR A 1 72 ? 33.414 4.444 -14.892 1.00 89.94 72 THR A O 1
ATOM 573 N N . GLY A 1 73 ? 31.323 5.225 -14.675 1.00 87.38 73 GLY A N 1
ATOM 574 C CA . GLY A 1 73 ? 30.681 4.309 -15.620 1.00 87.38 73 GLY A CA 1
ATOM 575 C C . GLY A 1 73 ? 30.537 2.872 -15.103 1.00 87.38 73 GLY A C 1
ATOM 576 O O . GLY A 1 73 ? 30.069 2.004 -15.838 1.00 87.38 73 GLY A O 1
ATOM 577 N N . LYS A 1 74 ? 30.940 2.591 -13.855 1.00 77.62 74 LYS A N 1
ATOM 578 C CA . LYS A 1 74 ? 30.936 1.255 -13.249 1.00 77.62 74 LYS A CA 1
ATOM 579 C C . LYS A 1 74 ? 29.949 1.215 -12.088 1.00 77.62 74 LYS A C 1
ATOM 581 O O . LYS A 1 74 ? 29.975 2.072 -11.214 1.00 77.62 74 LYS A O 1
ATOM 586 N N . GLY A 1 75 ? 29.077 0.212 -12.074 1.00 81.00 75 GLY A N 1
ATOM 587 C CA . GLY A 1 75 ? 28.103 0.025 -11.000 1.00 81.00 75 GLY A CA 1
ATOM 588 C C . GLY A 1 75 ? 26.821 -0.653 -11.468 1.00 81.00 75 GLY A C 1
ATOM 589 O O . GLY A 1 75 ? 26.458 -0.601 -12.644 1.00 81.00 75 GLY A O 1
ATOM 590 N N . SER A 1 76 ? 26.138 -1.298 -10.525 1.00 81.75 76 SER A N 1
ATOM 591 C CA . SER A 1 76 ? 24.881 -2.009 -10.781 1.00 81.75 76 SER A CA 1
ATOM 592 C C . SER A 1 76 ? 23.666 -1.075 -10.791 1.00 81.75 76 SER A C 1
ATOM 594 O O . SER A 1 76 ? 22.674 -1.372 -11.454 1.00 81.75 76 SER A O 1
ATOM 596 N N . ILE A 1 77 ? 23.742 0.067 -10.096 1.00 84.81 77 ILE A N 1
ATOM 597 C CA . ILE A 1 77 ? 22.653 1.047 -10.000 1.00 84.81 77 ILE A CA 1
ATOM 598 C C . ILE A 1 77 ?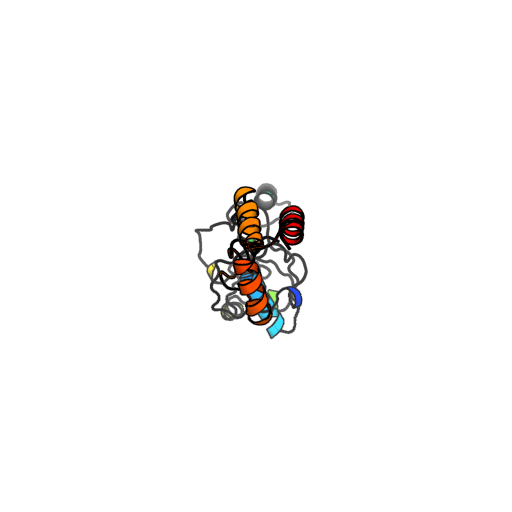 22.840 2.132 -11.059 1.00 84.81 77 ILE A C 1
ATOM 600 O O . ILE A 1 77 ? 23.681 3.019 -10.928 1.00 84.81 77 ILE A O 1
ATOM 604 N N . LYS A 1 78 ? 22.040 2.055 -12.124 1.00 83.50 78 LYS A N 1
ATOM 605 C CA . LYS A 1 78 ? 22.137 2.955 -13.287 1.00 83.50 78 LYS A CA 1
ATOM 606 C C . LYS A 1 78 ? 21.204 4.165 -13.217 1.00 83.50 78 LYS A C 1
ATOM 608 O O . LYS A 1 78 ? 21.340 5.077 -14.025 1.00 83.50 78 LYS A O 1
ATOM 613 N N . SER A 1 79 ? 20.261 4.161 -12.280 1.00 83.62 79 SER A N 1
ATOM 614 C CA . SER A 1 79 ? 19.299 5.236 -12.043 1.00 83.62 79 SER A CA 1
ATOM 615 C C . SER A 1 79 ? 18.816 5.160 -10.598 1.00 83.62 79 SER A C 1
ATOM 617 O O . SER A 1 79 ? 18.549 4.067 -10.098 1.00 83.62 79 SER A O 1
ATOM 619 N N . ALA A 1 80 ? 18.717 6.307 -9.928 1.00 85.50 80 ALA A N 1
ATOM 620 C CA . ALA A 1 80 ? 18.092 6.436 -8.617 1.00 85.50 80 ALA A CA 1
ATOM 621 C C . ALA A 1 80 ? 17.560 7.863 -8.428 1.00 85.50 80 ALA A C 1
ATOM 623 O O . ALA A 1 80 ? 18.243 8.841 -8.743 1.00 85.50 80 ALA A O 1
ATOM 624 N N . ALA A 1 81 ? 16.350 7.991 -7.877 1.00 85.88 81 ALA A N 1
ATOM 625 C CA . ALA A 1 81 ? 15.794 9.282 -7.478 1.00 85.88 81 ALA A CA 1
ATOM 626 C C . ALA A 1 81 ? 16.585 9.895 -6.308 1.00 85.88 81 ALA A C 1
ATOM 628 O O . ALA A 1 81 ? 17.197 9.175 -5.513 1.00 85.88 81 ALA A O 1
ATOM 629 N N . LYS A 1 82 ? 16.545 11.225 -6.168 1.00 86.75 82 LYS A N 1
ATOM 630 C CA . LYS A 1 82 ? 17.138 11.903 -5.006 1.00 86.75 82 LYS A CA 1
ATOM 631 C C . LYS A 1 82 ? 16.427 11.441 -3.721 1.00 86.75 82 LYS A C 1
ATOM 633 O O . LYS A 1 82 ? 15.206 11.262 -3.756 1.00 86.75 82 LYS A O 1
ATOM 638 N N . PRO A 1 83 ? 17.132 11.272 -2.594 1.00 86.88 83 PRO A N 1
ATOM 639 C CA . PRO A 1 83 ? 16.488 10.981 -1.314 1.00 86.88 83 PRO A CA 1
ATOM 640 C C . PRO A 1 83 ? 15.434 12.038 -0.969 1.00 86.88 83 PRO A C 1
ATOM 642 O O . PRO A 1 83 ? 15.641 13.224 -1.222 1.00 86.88 83 PRO A O 1
ATOM 645 N N . GLY A 1 84 ? 14.286 11.610 -0.447 1.00 84.19 84 GLY A N 1
ATOM 646 C CA . GLY A 1 84 ? 13.105 12.451 -0.246 1.00 84.19 84 GLY A CA 1
ATOM 647 C C . GLY A 1 84 ? 12.250 12.652 -1.502 1.00 84.19 84 GLY A C 1
ATOM 648 O O . GLY A 1 84 ? 11.234 13.330 -1.440 1.00 84.19 84 GLY A O 1
ATOM 649 N N . THR A 1 85 ? 12.618 12.066 -2.645 1.00 86.31 85 THR A N 1
ATOM 650 C CA . THR A 1 85 ? 11.871 12.203 -3.912 1.00 86.31 85 THR A CA 1
ATOM 651 C C . THR A 1 85 ? 11.536 10.859 -4.555 1.00 86.31 85 THR A C 1
ATOM 653 O O . THR A 1 85 ? 11.082 10.811 -5.699 1.00 86.31 85 THR A O 1
ATOM 656 N N . SER A 1 86 ? 11.724 9.744 -3.850 1.00 87.75 86 SER A N 1
ATOM 657 C CA . SER A 1 86 ? 11.266 8.432 -4.315 1.00 87.75 86 SER A CA 1
ATOM 658 C C . SER A 1 86 ? 9.890 8.126 -3.746 1.00 87.75 86 SER A C 1
ATOM 660 O O . SER A 1 86 ? 9.727 8.155 -2.534 1.00 87.75 86 SER A O 1
ATOM 662 N N . TRP A 1 87 ? 8.910 7.769 -4.578 1.00 90.31 87 TRP A N 1
ATOM 663 C CA . TRP A 1 87 ? 7.570 7.387 -4.107 1.00 90.31 87 TRP A CA 1
ATOM 664 C C . TRP A 1 87 ? 7.559 6.123 -3.230 1.00 90.31 87 TRP A C 1
ATOM 666 O O . TRP A 1 87 ? 6.647 5.954 -2.421 1.00 90.31 87 TRP A O 1
ATOM 676 N N . HIS A 1 88 ? 8.617 5.306 -3.284 1.00 89.94 88 HIS A N 1
ATOM 677 C CA . HIS A 1 88 ? 8.818 4.198 -2.344 1.00 89.94 88 HIS A CA 1
ATOM 678 C C . HIS A 1 88 ? 9.019 4.679 -0.900 1.00 89.94 88 HIS A C 1
ATOM 680 O O . HIS A 1 88 ? 8.595 3.996 0.029 1.00 89.94 88 HIS A O 1
ATOM 686 N N . GLU A 1 89 ? 9.608 5.865 -0.692 1.00 88.94 89 GLU A N 1
ATOM 687 C CA . GLU A 1 89 ? 9.733 6.478 0.644 1.00 88.94 89 GLU A CA 1
ATOM 688 C C . GLU A 1 89 ? 8.391 6.950 1.199 1.00 88.94 89 GLU A C 1
ATOM 690 O O . GLU A 1 89 ? 8.244 7.123 2.406 1.00 88.94 89 GLU A O 1
ATOM 695 N N . TYR A 1 90 ? 7.419 7.152 0.313 1.00 88.75 90 TYR A N 1
ATOM 696 C CA . TYR A 1 90 ? 6.072 7.599 0.643 1.00 88.75 90 TYR A CA 1
ATOM 697 C C . TYR A 1 90 ? 5.078 6.443 0.693 1.00 88.75 90 TYR A C 1
ATOM 699 O O . TYR A 1 90 ? 3.906 6.696 0.928 1.00 88.75 90 TYR A O 1
ATOM 707 N N . ARG A 1 91 ? 5.529 5.190 0.498 1.00 91.25 91 ARG A N 1
ATOM 708 C CA . ARG A 1 91 ? 4.676 3.983 0.459 1.00 91.25 91 ARG A CA 1
ATOM 709 C C . ARG A 1 91 ? 3.708 3.936 -0.732 1.00 91.25 91 ARG A C 1
ATOM 711 O O . ARG A 1 91 ? 2.836 3.074 -0.785 1.00 91.25 91 ARG A O 1
ATOM 718 N N . LEU A 1 92 ? 3.898 4.828 -1.706 1.00 92.12 92 LEU A N 1
ATOM 719 C CA . LEU A 1 92 ? 3.028 5.039 -2.869 1.00 92.12 92 LEU A CA 1
ATOM 720 C C . LEU A 1 92 ? 3.669 4.538 -4.172 1.00 92.12 92 LEU A C 1
ATOM 722 O O . LEU A 1 92 ? 3.354 5.022 -5.256 1.00 92.12 92 LEU A O 1
ATOM 726 N N . ALA A 1 93 ? 4.592 3.586 -4.078 1.00 93.12 93 ALA A N 1
ATOM 727 C CA . ALA A 1 93 ? 5.155 2.913 -5.236 1.00 93.12 93 ALA A CA 1
ATOM 728 C C . ALA A 1 93 ? 5.452 1.453 -4.934 1.00 93.12 93 ALA A C 1
ATOM 730 O O . ALA A 1 93 ? 5.809 1.093 -3.810 1.00 93.12 93 ALA A O 1
ATOM 731 N N . VAL A 1 94 ? 5.340 0.638 -5.975 1.00 94.19 94 VAL A N 1
ATOM 732 C CA . VAL A 1 94 ? 5.753 -0.757 -5.963 1.00 94.19 94 VAL A CA 1
ATOM 733 C C . VAL A 1 94 ? 6.522 -1.077 -7.232 1.00 94.19 94 VAL A C 1
ATOM 735 O O . VAL A 1 94 ? 6.194 -0.583 -8.310 1.00 94.19 94 VAL A O 1
ATOM 738 N N . ASP A 1 95 ? 7.486 -1.976 -7.106 1.00 94.06 95 ASP A N 1
ATOM 739 C CA . ASP A 1 95 ? 8.130 -2.618 -8.237 1.00 94.06 95 ASP A CA 1
ATOM 740 C C . ASP A 1 95 ? 7.698 -4.082 -8.308 1.00 94.06 95 ASP A C 1
ATOM 742 O O . ASP A 1 95 ? 7.671 -4.806 -7.305 1.00 94.06 95 ASP A O 1
ATOM 746 N N . THR A 1 96 ? 7.373 -4.539 -9.515 1.00 93.12 96 THR A N 1
ATOM 747 C CA . THR A 1 96 ? 7.052 -5.939 -9.787 1.00 93.12 96 THR A CA 1
ATOM 748 C C . THR A 1 96 ? 7.670 -6.422 -11.092 1.00 93.12 96 THR A C 1
ATOM 750 O O . THR A 1 96 ? 7.690 -5.733 -12.113 1.00 93.12 96 THR A O 1
ATOM 753 N N . SER A 1 97 ? 8.140 -7.667 -11.085 1.00 91.31 97 SER A N 1
ATOM 754 C CA . SER A 1 97 ? 8.581 -8.374 -12.288 1.00 91.31 97 SER A CA 1
ATOM 755 C C . SER A 1 97 ? 7.485 -9.250 -12.913 1.00 91.31 97 SER A C 1
ATOM 757 O O . SER A 1 97 ? 7.736 -9.891 -13.935 1.00 91.31 97 SER A O 1
ATOM 759 N N . THR A 1 98 ? 6.280 -9.266 -12.332 1.00 91.88 98 THR A N 1
ATOM 760 C CA . THR A 1 98 ? 5.182 -10.167 -12.717 1.00 91.88 98 THR A CA 1
ATOM 761 C C . THR A 1 98 ? 4.616 -9.815 -14.095 1.00 91.88 98 THR A C 1
ATOM 763 O O . THR A 1 98 ? 4.251 -8.669 -14.360 1.00 91.88 98 THR A O 1
ATOM 766 N N . GLN A 1 99 ? 4.501 -10.811 -14.975 1.00 89.94 99 GLN A N 1
ATOM 767 C CA . GLN A 1 99 ? 3.814 -10.690 -16.266 1.00 89.94 99 GLN A CA 1
ATOM 768 C C . GLN A 1 99 ? 2.339 -11.114 -16.141 1.00 89.94 99 GLN A C 1
ATOM 770 O O . GLN A 1 99 ? 2.038 -11.966 -15.309 1.00 89.94 99 GLN A O 1
ATOM 775 N N . PRO A 1 100 ? 1.415 -10.548 -16.944 1.00 89.69 100 PRO A N 1
ATOM 776 C CA . PRO A 1 100 ? 1.631 -9.566 -18.012 1.00 89.69 100 PRO A CA 1
ATOM 777 C C . PRO A 1 100 ? 1.709 -8.116 -17.514 1.00 89.69 100 PRO A C 1
ATOM 779 O O . PRO A 1 100 ? 1.953 -7.212 -18.308 1.00 89.69 100 PRO A O 1
ATOM 782 N N . ILE A 1 101 ? 1.506 -7.876 -16.215 1.00 90.94 101 ILE A N 1
ATOM 783 C CA . ILE A 1 101 ? 1.385 -6.530 -15.635 1.00 90.94 101 ILE A CA 1
ATOM 784 C C . ILE A 1 101 ? 2.611 -5.670 -15.926 1.00 90.94 101 ILE A C 1
ATOM 786 O O . ILE A 1 101 ? 2.462 -4.499 -16.268 1.00 90.94 101 ILE A O 1
ATOM 790 N N . ARG A 1 102 ? 3.822 -6.236 -15.890 1.00 90.19 102 ARG A N 1
ATOM 791 C CA . ARG A 1 102 ? 5.047 -5.533 -16.298 1.00 90.19 102 ARG A CA 1
ATOM 792 C C . ARG A 1 102 ? 4.983 -5.016 -17.744 1.00 90.19 102 ARG A C 1
ATOM 794 O O . ARG A 1 102 ? 5.474 -3.924 -18.013 1.00 90.19 102 ARG A O 1
ATOM 801 N N . GLY A 1 103 ? 4.351 -5.754 -18.655 1.00 89.56 103 GLY A N 1
ATOM 802 C CA . GLY A 1 103 ? 4.148 -5.359 -20.052 1.00 89.56 103 GLY A CA 1
ATOM 803 C C . GLY A 1 103 ? 2.961 -4.421 -20.302 1.00 89.56 103 GLY A C 1
ATOM 804 O O . GLY A 1 103 ? 2.837 -3.894 -21.403 1.00 89.56 103 GLY A O 1
ATOM 805 N N . TRP A 1 104 ? 2.086 -4.193 -19.318 1.00 91.81 104 TRP A N 1
ATOM 806 C CA . TRP A 1 104 ? 0.928 -3.312 -19.496 1.00 91.81 104 TRP A CA 1
ATOM 807 C C . TRP A 1 104 ? 1.324 -1.846 -19.639 1.00 91.81 104 TRP A C 1
ATOM 809 O O . TRP A 1 104 ? 2.255 -1.371 -18.979 1.00 91.81 104 TRP A O 1
ATOM 819 N N . THR A 1 105 ? 0.570 -1.133 -20.475 1.00 90.69 105 THR A N 1
ATOM 820 C CA . THR A 1 105 ? 0.733 0.304 -20.700 1.00 90.69 105 THR A CA 1
ATOM 821 C C . THR A 1 105 ? 0.101 1.120 -19.573 1.00 90.69 105 THR A C 1
ATOM 823 O O . THR A 1 105 ? -0.772 0.642 -18.847 1.00 90.69 105 THR A O 1
ATOM 826 N N . ASP A 1 106 ? 0.513 2.383 -19.462 1.00 90.62 106 ASP A N 1
ATOM 827 C CA . ASP A 1 106 ? -0.055 3.355 -18.519 1.00 90.62 106 ASP A CA 1
ATOM 828 C C . ASP A 1 106 ? -1.589 3.457 -18.649 1.00 90.62 106 ASP A C 1
ATOM 830 O O . ASP A 1 106 ? -2.325 3.360 -17.669 1.00 90.62 106 ASP A O 1
ATOM 834 N N . ALA A 1 107 ? -2.093 3.506 -19.887 1.00 90.25 107 ALA A N 1
ATOM 835 C CA . ALA A 1 107 ? -3.526 3.578 -20.174 1.00 90.25 107 ALA A CA 1
ATOM 836 C C . ALA A 1 107 ? -4.315 2.354 -19.674 1.00 90.25 107 ALA A C 1
ATOM 838 O O . ALA A 1 107 ? -5.450 2.495 -19.221 1.00 90.25 107 ALA A O 1
ATOM 839 N N . MET A 1 108 ? -3.724 1.154 -19.720 1.00 92.00 108 MET A N 1
ATOM 840 C CA . MET A 1 108 ? -4.372 -0.062 -19.211 1.00 92.00 108 MET A CA 1
ATOM 841 C C . MET A 1 108 ? -4.503 -0.066 -17.687 1.00 92.00 108 MET A C 1
ATOM 843 O O . MET A 1 108 ? -5.394 -0.733 -17.162 1.00 92.00 108 MET A O 1
ATOM 847 N N . LEU A 1 109 ? -3.624 0.652 -16.986 1.00 93.12 109 LEU A N 1
ATOM 848 C CA . LEU A 1 109 ? -3.608 0.729 -15.528 1.00 93.12 109 LEU A CA 1
ATOM 849 C C . LEU A 1 109 ? -4.511 1.838 -14.984 1.00 93.12 109 LEU A C 1
ATOM 851 O O . LEU A 1 109 ? -5.053 1.684 -13.889 1.00 93.12 109 LEU A O 1
ATOM 855 N N . HIS A 1 110 ? -4.766 2.892 -15.766 1.00 94.06 110 HIS A N 1
ATOM 856 C CA . HIS A 1 110 ? -5.624 4.005 -15.351 1.00 94.06 110 HIS A CA 1
ATOM 857 C C . HIS A 1 110 ? -7.020 3.563 -14.893 1.00 94.06 110 HIS A C 1
ATOM 859 O O . HIS A 1 110 ? -7.541 4.108 -13.923 1.00 94.06 110 HIS A O 1
ATOM 865 N N . LYS A 1 111 ? -7.615 2.542 -15.529 1.00 92.94 111 LYS A N 1
ATOM 866 C CA . LYS A 1 111 ? -8.933 2.009 -15.124 1.00 92.94 111 LYS A CA 1
ATOM 867 C C . LYS A 1 111 ? -8.954 1.411 -13.709 1.00 92.94 111 LYS A C 1
ATOM 869 O O . LYS A 1 111 ? -10.024 1.241 -13.142 1.00 92.94 111 LYS A O 1
ATOM 874 N N . TYR A 1 112 ? -7.787 1.112 -13.143 1.00 93.56 112 TYR A N 1
ATOM 875 C CA . TYR A 1 112 ? -7.614 0.614 -11.778 1.00 93.56 112 TYR A CA 1
ATOM 876 C C . TYR A 1 112 ? -7.078 1.686 -10.820 1.00 93.56 112 TYR A C 1
ATOM 878 O O . TYR A 1 112 ? -6.718 1.372 -9.689 1.00 93.56 112 TYR A O 1
ATOM 886 N N . GLY A 1 113 ? -6.969 2.940 -11.267 1.00 93.94 113 GLY A N 1
ATOM 887 C CA . GLY A 1 113 ? -6.374 4.013 -10.473 1.00 93.94 113 GLY A CA 1
ATOM 888 C C . GLY A 1 113 ? -4.874 3.826 -10.269 1.00 93.94 113 GLY A C 1
ATOM 889 O O . GLY A 1 113 ? -4.336 4.240 -9.245 1.00 93.94 113 GLY A O 1
ATOM 890 N N . LEU A 1 114 ? -4.204 3.173 -11.217 1.00 95.12 114 LEU A N 1
ATOM 891 C CA . LEU A 1 114 ? -2.766 2.927 -11.209 1.00 95.12 114 LEU A CA 1
ATOM 892 C C . LEU A 1 114 ? -2.129 3.568 -12.443 1.00 95.12 114 LEU A C 1
ATOM 894 O O . LEU A 1 114 ? -2.783 3.749 -13.469 1.00 95.12 114 LEU A O 1
ATOM 898 N N . CYS A 1 115 ? -0.847 3.899 -12.361 1.00 93.94 115 CYS A N 1
ATOM 899 C CA . CYS A 1 115 ? -0.089 4.462 -13.469 1.00 93.94 115 CYS A CA 1
ATOM 900 C C . CYS A 1 115 ? 1.364 3.962 -13.489 1.00 93.94 115 CYS A C 1
ATOM 902 O O . CYS A 1 115 ? 1.894 3.469 -12.489 1.00 93.94 115 CYS A O 1
ATOM 904 N N . LYS A 1 116 ? 1.999 4.102 -14.656 1.00 92.75 116 LYS A N 1
ATOM 905 C CA . LYS A 1 116 ? 3.432 3.893 -14.893 1.00 92.75 116 LYS A CA 1
ATOM 906 C C . LYS A 1 116 ? 4.025 5.185 -15.449 1.00 92.75 116 LYS A C 1
ATOM 908 O O . LYS A 1 116 ? 4.104 5.350 -16.668 1.00 92.75 116 LYS A O 1
ATOM 913 N N . PRO A 1 117 ? 4.445 6.118 -14.583 1.00 86.50 117 PRO A N 1
ATOM 914 C CA . PRO A 1 117 ? 4.885 7.433 -15.038 1.00 86.50 117 PRO A CA 1
ATOM 915 C C . PRO A 1 117 ? 6.228 7.392 -15.778 1.00 86.50 117 PRO A C 1
ATOM 917 O O . PRO A 1 117 ? 6.548 8.323 -16.513 1.00 86.50 117 PRO A O 1
ATOM 920 N N . ILE A 1 118 ? 7.015 6.325 -15.602 1.00 84.62 118 ILE A N 1
ATOM 921 C CA . ILE A 1 118 ? 8.345 6.180 -16.192 1.00 84.62 118 ILE A CA 1
ATOM 922 C C . ILE A 1 118 ? 8.297 5.093 -17.271 1.00 84.62 118 ILE A C 1
ATOM 924 O O . ILE A 1 118 ? 8.279 3.901 -16.975 1.00 84.62 118 ILE A O 1
ATOM 928 N N . ALA A 1 119 ? 8.303 5.503 -18.542 1.00 81.62 119 ALA A N 1
ATOM 929 C CA . ALA A 1 119 ? 8.136 4.590 -19.678 1.00 81.62 119 ALA A CA 1
ATOM 930 C C . ALA A 1 119 ? 9.229 3.506 -19.772 1.00 81.62 119 ALA A C 1
ATOM 932 O O . ALA A 1 119 ? 8.956 2.386 -20.198 1.00 81.62 119 ALA A O 1
ATOM 933 N N . SER A 1 120 ? 10.462 3.818 -19.359 1.00 82.94 120 SER A N 1
ATOM 934 C CA . SER A 1 120 ? 11.584 2.869 -19.351 1.00 82.94 120 SER A CA 1
ATOM 935 C C . SER A 1 120 ? 11.551 1.875 -18.185 1.00 82.94 120 SER A C 1
ATOM 937 O O . SER A 1 120 ? 12.273 0.880 -18.219 1.00 82.94 120 SER A O 1
ATOM 939 N N . GLU A 1 121 ? 10.724 2.114 -17.164 1.00 84.56 121 GLU A N 1
ATOM 940 C CA . GLU A 1 121 ? 10.653 1.314 -15.937 1.00 84.56 121 GLU A CA 1
ATOM 941 C C . GLU A 1 121 ? 9.334 0.539 -15.884 1.00 84.56 121 GLU A C 1
ATOM 943 O O . GLU A 1 121 ? 8.499 0.734 -15.008 1.00 84.56 121 GLU A O 1
ATOM 948 N N . GLY A 1 122 ? 9.130 -0.386 -16.828 1.00 86.81 122 GLY A N 1
ATOM 949 C CA . GLY A 1 122 ? 7.883 -1.165 -16.915 1.00 86.81 122 GLY A CA 1
ATOM 950 C C . GLY A 1 122 ? 7.533 -1.988 -15.661 1.00 86.81 122 GLY A C 1
ATOM 951 O O . GLY A 1 122 ? 6.421 -2.507 -15.570 1.00 86.81 122 GLY A O 1
ATOM 952 N N . TRP A 1 123 ? 8.462 -2.124 -14.712 1.00 91.12 123 TRP A N 1
ATOM 953 C CA . TRP A 1 123 ? 8.263 -2.759 -13.407 1.00 91.12 123 TRP A CA 1
ATOM 954 C C . TRP A 1 123 ? 7.651 -1.830 -12.347 1.00 91.12 123 TRP A C 1
ATOM 956 O O . TRP A 1 123 ? 7.085 -2.345 -11.388 1.00 91.12 123 TRP A O 1
ATOM 966 N N . HIS A 1 124 ? 7.749 -0.510 -12.516 1.00 93.81 124 HIS A N 1
ATOM 967 C CA . HIS A 1 124 ? 7.423 0.486 -11.499 1.00 93.81 124 HIS A CA 1
ATOM 968 C C . HIS A 1 124 ? 5.977 0.973 -11.617 1.00 93.81 124 HIS A C 1
ATOM 970 O O . HIS A 1 124 ? 5.588 1.507 -12.655 1.00 93.81 124 HIS A O 1
ATOM 976 N N . ILE A 1 125 ? 5.176 0.809 -10.562 1.00 94.94 125 ILE A N 1
ATOM 977 C CA . ILE A 1 125 ? 3.745 1.146 -10.532 1.00 94.94 125 ILE A CA 1
ATOM 978 C C . ILE A 1 125 ? 3.447 2.064 -9.347 1.00 94.94 125 ILE A C 1
ATOM 980 O O . ILE A 1 125 ? 3.935 1.850 -8.238 1.00 94.94 125 ILE A O 1
ATOM 984 N N . GLN A 1 126 ? 2.601 3.066 -9.583 1.00 94.31 126 GLN A N 1
ATOM 985 C CA . GLN A 1 126 ? 2.139 4.025 -8.579 1.00 94.31 126 GLN A CA 1
ATOM 986 C C . GLN A 1 126 ? 0.615 4.225 -8.675 1.00 94.31 126 GLN A C 1
ATOM 988 O O . GLN A 1 126 ? 0.021 3.877 -9.700 1.00 94.31 126 GLN A O 1
ATOM 993 N N . PRO A 1 127 ? -0.042 4.804 -7.657 1.00 93.75 127 PRO A N 1
ATOM 994 C CA . PRO A 1 127 ? -1.402 5.321 -7.779 1.00 93.75 127 PRO A CA 1
ATOM 995 C C . PRO A 1 127 ? -1.493 6.400 -8.862 1.00 93.75 127 PRO A C 1
ATOM 997 O O . PRO A 1 127 ? -0.532 7.115 -9.123 1.00 93.75 127 PRO A O 1
ATOM 1000 N N . ILE A 1 128 ? -2.652 6.561 -9.495 1.00 93.56 128 ILE A N 1
ATOM 1001 C CA . ILE A 1 128 ? -2.841 7.598 -10.522 1.00 93.56 128 ILE A CA 1
ATOM 1002 C C . ILE A 1 128 ? -2.728 9.020 -9.949 1.00 93.56 128 ILE A C 1
ATOM 1004 O O . ILE A 1 128 ? -2.359 9.950 -10.660 1.00 93.56 128 ILE A O 1
ATOM 1008 N N . GLU A 1 129 ? -3.009 9.187 -8.658 1.00 90.50 129 GLU A N 1
ATOM 1009 C CA . GLU A 1 129 ? -2.965 10.462 -7.945 1.00 90.50 129 GLU A CA 1
ATOM 1010 C C . GLU A 1 129 ? -1.550 11.041 -7.826 1.00 90.50 129 GLU A C 1
ATOM 1012 O O . GLU A 1 129 ? -1.402 12.256 -7.736 1.00 90.50 129 GLU A O 1
ATOM 1017 N N . THR A 1 130 ? -0.510 10.202 -7.883 1.00 87.69 130 THR A N 1
ATOM 1018 C CA . THR A 1 130 ? 0.886 10.664 -7.819 1.00 87.69 130 THR A CA 1
ATOM 1019 C C . THR A 1 130 ? 1.370 11.256 -9.145 1.00 87.69 130 THR A C 1
ATOM 1021 O O . THR A 1 130 ? 2.437 11.879 -9.213 1.00 87.69 130 THR A O 1
ATOM 1024 N N . LYS A 1 131 ? 0.607 11.073 -10.230 1.00 85.25 131 LYS A N 1
ATOM 1025 C CA . LYS A 1 131 ? 0.987 11.513 -11.571 1.00 85.25 131 LYS A CA 1
ATOM 1026 C C . LYS A 1 131 ? 1.029 13.041 -11.638 1.00 85.25 131 LYS A C 1
ATOM 1028 O O . LYS A 1 131 ? 0.011 13.713 -11.528 1.00 85.25 131 LYS A O 1
ATOM 1033 N N . GLY A 1 132 ? 2.226 13.585 -11.858 1.00 78.81 132 GLY A N 1
ATOM 1034 C CA . GLY A 1 132 ? 2.457 15.032 -11.931 1.00 78.81 132 GLY A CA 1
ATOM 1035 C C . GLY A 1 132 ? 2.582 15.730 -10.572 1.00 78.81 132 GLY A C 1
ATOM 1036 O O . GLY A 1 132 ? 2.707 16.949 -10.538 1.00 78.81 132 GLY A O 1
ATOM 1037 N N . GLN A 1 133 ? 2.585 14.985 -9.462 1.00 79.56 133 GLN A N 1
ATOM 1038 C CA . GLN A 1 133 ? 2.691 15.553 -8.121 1.00 79.56 133 GLN A CA 1
ATOM 1039 C C . GLN A 1 133 ? 4.156 15.810 -7.721 1.00 79.56 133 GLN A C 1
ATOM 1041 O O . GLN A 1 133 ? 5.018 14.926 -7.811 1.00 79.56 133 GLN A O 1
ATOM 1046 N N . THR A 1 134 ? 4.435 17.020 -7.236 1.00 69.94 134 THR A N 1
ATOM 1047 C CA . THR A 1 134 ? 5.744 17.416 -6.683 1.00 69.94 134 THR A CA 1
ATOM 1048 C C . THR A 1 134 ? 5.723 17.574 -5.170 1.00 69.94 134 THR A C 1
ATOM 1050 O O . THR A 1 134 ? 6.737 17.291 -4.534 1.00 69.94 134 THR A O 1
ATOM 1053 N N . ASP A 1 135 ? 4.578 17.951 -4.601 1.00 69.56 135 ASP A N 1
ATOM 1054 C CA . ASP A 1 135 ? 4.384 18.060 -3.157 1.00 69.56 135 ASP A CA 1
ATOM 1055 C C . ASP A 1 135 ? 4.039 16.693 -2.582 1.00 69.56 135 ASP A C 1
ATOM 1057 O O . ASP A 1 135 ? 3.058 16.058 -2.974 1.00 69.56 135 ASP A O 1
ATOM 1061 N N . ARG A 1 136 ? 4.894 16.210 -1.679 1.00 76.12 136 ARG A N 1
ATOM 1062 C CA . ARG A 1 136 ? 4.805 14.855 -1.139 1.00 76.12 136 ARG A CA 1
ATOM 1063 C C . ARG A 1 136 ? 4.897 14.895 0.368 1.00 76.12 136 ARG A C 1
ATOM 1065 O O . ARG A 1 136 ? 5.899 15.342 0.926 1.00 76.12 136 ARG A O 1
ATOM 1072 N N . VAL A 1 137 ? 3.880 14.352 1.018 1.00 71.25 137 VAL A N 1
ATOM 1073 C CA . VAL A 1 137 ? 3.818 14.232 2.473 1.00 71.25 137 VAL A CA 1
ATOM 1074 C C . VAL A 1 137 ? 4.058 12.774 2.830 1.00 71.25 137 VAL A C 1
ATOM 1076 O O . VAL A 1 137 ? 3.342 11.894 2.355 1.00 71.25 137 VAL A O 1
ATOM 1079 N N . LYS A 1 138 ? 5.113 12.496 3.605 1.00 68.50 138 LYS A N 1
ATOM 1080 C CA . LYS A 1 138 ? 5.396 11.129 4.060 1.00 68.50 138 LYS A CA 1
ATOM 1081 C C . LYS A 1 138 ? 4.298 10.731 5.026 1.00 68.50 138 LYS A C 1
ATOM 1083 O O . LYS A 1 138 ? 4.033 11.479 5.962 1.00 68.50 138 LYS A O 1
ATOM 1088 N N . PHE A 1 139 ? 3.720 9.548 4.830 1.00 60.94 139 PHE A N 1
ATOM 1089 C CA . PHE A 1 139 ? 2.938 8.931 5.888 1.00 60.94 139 PHE A CA 1
ATOM 1090 C C . PHE A 1 139 ? 3.883 8.653 7.058 1.00 60.94 139 PHE A C 1
ATOM 1092 O O . PHE A 1 139 ? 4.701 7.728 7.018 1.00 60.94 139 PHE A O 1
ATOM 1099 N N . GLN A 1 140 ? 3.798 9.502 8.070 1.00 57.44 140 GLN A N 1
ATOM 1100 C CA . GLN A 1 140 ? 4.191 9.152 9.418 1.00 57.44 140 GLN A CA 1
ATOM 1101 C C . GLN A 1 140 ? 2.929 8.533 10.009 1.00 57.44 140 GLN A C 1
ATOM 1103 O O . GLN A 1 140 ? 1.881 9.174 9.906 1.00 57.44 140 GLN A O 1
ATOM 1108 N N . PRO A 1 141 ? 2.961 7.289 10.523 1.00 49.22 141 PRO A N 1
ATOM 1109 C CA . PRO A 1 141 ? 1.866 6.876 11.380 1.00 49.22 141 PRO A CA 1
ATOM 1110 C C . PRO A 1 141 ? 1.743 7.979 12.423 1.00 49.22 141 PRO A C 1
ATOM 1112 O O . PRO A 1 141 ? 2.751 8.331 13.039 1.00 49.22 141 PRO A O 1
ATOM 1115 N N . GLU A 1 142 ? 0.558 8.577 12.552 1.00 44.72 142 GLU A N 1
ATOM 1116 C CA . GLU A 1 142 ? 0.256 9.255 13.800 1.00 44.72 142 GLU A CA 1
ATOM 1117 C C . GLU A 1 142 ? 0.603 8.215 14.859 1.00 44.72 142 GLU A C 1
ATOM 1119 O O . GLU A 1 142 ? 0.104 7.082 14.820 1.00 44.72 142 GLU A O 1
ATOM 1124 N N . GLU A 1 143 ? 1.564 8.541 15.721 1.00 43.00 143 GLU A N 1
ATOM 1125 C CA . GLU A 1 143 ? 1.563 7.935 17.030 1.00 43.00 143 GLU A CA 1
ATOM 1126 C C . GLU A 1 143 ? 0.160 8.260 17.533 1.00 43.00 143 GLU A C 1
ATOM 1128 O O . GLU A 1 143 ? -0.129 9.376 17.953 1.00 43.00 143 GLU A O 1
ATOM 1133 N N . GLN A 1 144 ? -0.759 7.300 17.395 1.00 39.41 144 GLN A N 1
ATOM 1134 C CA . GLN A 1 144 ? -1.720 7.127 18.450 1.00 39.41 144 GLN A CA 1
ATOM 1135 C C . GLN A 1 144 ? -0.804 6.982 19.649 1.00 39.41 144 GLN A C 1
ATOM 1137 O O . GLN A 1 144 ? -0.196 5.927 19.842 1.00 39.41 144 GLN A O 1
ATOM 1142 N N . GLU A 1 145 ? -0.619 8.089 20.374 1.00 39.19 145 GLU A N 1
ATOM 1143 C CA . GLU A 1 145 ? -0.557 8.006 21.812 1.00 39.19 145 GLU A CA 1
ATOM 1144 C C . GLU A 1 145 ? -1.586 6.920 22.110 1.00 39.19 145 GLU A C 1
ATOM 1146 O O . GLU A 1 145 ? -2.783 7.082 21.849 1.00 39.19 145 GLU A O 1
ATOM 1151 N N . GLU A 1 146 ? -1.109 5.731 22.493 1.00 41.16 146 GLU A N 1
ATOM 1152 C CA . GLU A 1 146 ? -1.895 4.959 23.426 1.00 41.16 146 GLU A CA 1
ATOM 1153 C C . GLU A 1 146 ? -2.236 6.031 24.451 1.00 41.16 146 GLU A C 1
ATOM 1155 O O .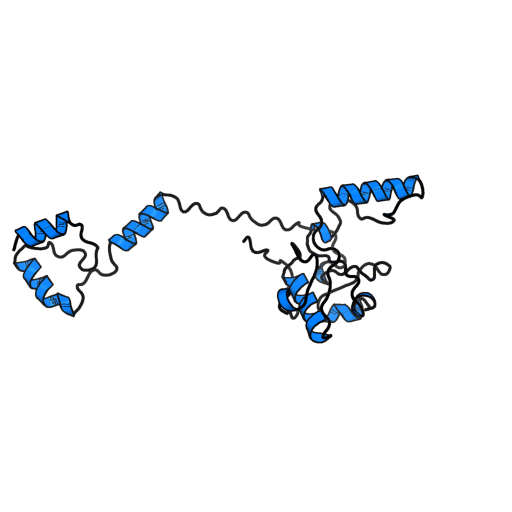 GLU A 1 146 ? -1.328 6.546 25.108 1.00 41.16 146 GLU A O 1
ATOM 1160 N N . GLU A 1 147 ? -3.480 6.527 24.438 1.00 43.19 147 GLU A N 1
ATOM 1161 C CA . GLU A 1 147 ? -4.012 7.217 25.591 1.00 43.19 147 GLU A CA 1
ATOM 1162 C C . GLU A 1 147 ? -3.785 6.164 26.654 1.00 43.19 147 GLU A C 1
ATOM 1164 O O . GLU A 1 147 ? -4.525 5.179 26.723 1.00 43.19 147 GLU A O 1
ATOM 1169 N N . ASP A 1 148 ? -2.650 6.286 27.345 1.00 45.91 148 ASP A N 1
ATOM 1170 C CA . ASP A 1 148 ? -2.315 5.546 28.529 1.00 45.91 148 ASP A CA 1
ATOM 1171 C C . ASP A 1 148 ? -3.528 5.853 29.364 1.00 45.91 148 ASP A C 1
ATOM 1173 O O . ASP A 1 148 ? -3.716 7.008 29.763 1.00 45.91 148 ASP A O 1
ATOM 1177 N N . VAL A 1 149 ? -4.472 4.903 29.375 1.00 54.59 149 VAL A N 1
ATOM 1178 C CA . VAL A 1 149 ? -5.789 5.084 29.955 1.00 54.59 149 VAL A CA 1
ATOM 1179 C C . VAL A 1 149 ? -5.409 5.341 31.377 1.00 54.59 149 VAL A C 1
ATOM 1181 O O . VAL A 1 149 ? -5.014 4.403 32.069 1.00 54.59 149 VAL A O 1
ATOM 1184 N N . THR A 1 150 ? -5.339 6.629 31.729 1.00 61.75 150 THR A N 1
ATOM 1185 C CA . THR A 1 150 ? -4.501 7.015 32.858 1.00 61.75 150 THR A CA 1
ATOM 1186 C C . THR A 1 150 ? -4.993 6.207 34.036 1.00 61.75 150 THR A C 1
ATOM 1188 O O . THR A 1 150 ? -6.175 5.843 34.072 1.00 61.75 150 THR A O 1
ATOM 1191 N N . GLU A 1 151 ? -4.139 5.885 35.002 1.00 66.94 151 GLU A N 1
ATOM 1192 C CA . GLU A 1 151 ? -4.596 5.119 36.163 1.00 66.94 151 GLU A CA 1
ATOM 1193 C C . GLU A 1 151 ? -5.928 5.684 36.720 1.00 66.94 151 GLU A C 1
ATOM 1195 O O . GLU A 1 151 ? -6.821 4.939 37.117 1.00 66.94 151 GLU A O 1
ATOM 1200 N N . THR A 1 152 ? -6.121 7.003 36.603 1.00 72.81 152 THR A N 1
ATOM 1201 C CA . THR A 1 152 ? -7.387 7.730 36.768 1.00 72.81 152 THR A CA 1
ATOM 1202 C C . THR A 1 152 ? -8.563 7.198 35.933 1.00 72.81 152 THR A C 1
ATOM 1204 O O . THR A 1 152 ? -9.586 6.846 36.515 1.00 72.81 152 THR A O 1
ATOM 1207 N N . ARG A 1 153 ? -8.468 7.105 34.601 1.00 76.25 153 ARG A N 1
ATOM 1208 C CA . ARG A 1 153 ? -9.556 6.624 33.732 1.00 76.25 153 ARG A CA 1
ATOM 1209 C C . ARG A 1 153 ? -9.867 5.139 33.945 1.00 76.25 153 ARG A C 1
ATOM 1211 O O . ARG A 1 153 ? -11.037 4.761 33.946 1.00 76.25 153 ARG A O 1
ATOM 1218 N N . VAL A 1 154 ? -8.859 4.305 34.213 1.00 76.31 154 VAL A N 1
ATOM 1219 C CA . VAL A 1 154 ? -9.087 2.899 34.606 1.00 76.31 154 VAL A CA 1
ATOM 1220 C C . VAL A 1 154 ? -9.834 2.831 35.940 1.00 76.31 154 VAL A C 1
ATOM 1222 O O . VAL A 1 154 ? -10.807 2.086 36.069 1.00 76.31 154 VAL A O 1
ATOM 1225 N N . ARG A 1 155 ? -9.442 3.653 36.923 1.00 78.38 155 ARG A N 1
ATOM 1226 C CA . ARG A 1 155 ? -10.151 3.767 38.207 1.00 78.38 155 ARG A CA 1
ATOM 1227 C C . ARG A 1 155 ? -11.587 4.268 38.032 1.00 78.38 155 ARG A C 1
ATOM 1229 O O . ARG A 1 155 ? -12.465 3.793 38.748 1.00 78.38 155 ARG A O 1
ATOM 1236 N N . GLU A 1 156 ? -11.851 5.180 37.098 1.00 82.81 156 GLU A N 1
ATOM 1237 C CA . GLU A 1 156 ? -13.211 5.640 36.779 1.00 82.81 156 GLU A CA 1
ATOM 1238 C C . GLU A 1 156 ? -14.078 4.528 36.191 1.00 82.81 156 GLU A C 1
ATOM 1240 O O . GLU A 1 156 ? -15.177 4.305 36.690 1.00 82.81 156 GLU A O 1
ATOM 1245 N N . ILE A 1 157 ? -13.572 3.778 35.209 1.00 80.69 157 ILE A N 1
ATOM 1246 C CA . ILE A 1 157 ? -14.305 2.657 34.600 1.00 80.69 157 ILE A CA 1
ATOM 1247 C C . ILE A 1 157 ? -14.613 1.586 35.651 1.00 80.69 157 ILE A C 1
ATOM 1249 O O . ILE A 1 157 ? -15.743 1.106 35.743 1.00 80.69 157 ILE A O 1
ATOM 1253 N N . ILE A 1 158 ? -13.637 1.246 36.501 1.00 81.69 158 ILE A N 1
ATOM 1254 C CA . ILE A 1 158 ? -13.851 0.315 37.617 1.00 81.69 158 ILE A CA 1
ATOM 1255 C C . ILE A 1 158 ? -14.916 0.866 38.572 1.00 81.69 158 ILE A C 1
ATOM 1257 O O . ILE A 1 158 ? -15.779 0.119 39.027 1.00 81.69 158 ILE A O 1
ATOM 1261 N N . LYS A 1 159 ? -14.901 2.169 38.867 1.00 81.19 159 LYS A N 1
ATOM 1262 C CA . LYS A 1 159 ? -15.893 2.805 39.741 1.00 81.19 159 LYS A CA 1
ATOM 1263 C C . LYS A 1 159 ? -17.300 2.782 39.137 1.00 81.19 159 LYS A C 1
ATOM 1265 O O . LYS A 1 159 ? -18.249 2.529 39.877 1.00 81.19 159 LYS A O 1
ATOM 1270 N N . GLU A 1 160 ? -17.439 3.012 37.833 1.00 80.31 160 GLU A N 1
ATOM 1271 C CA . GLU A 1 160 ? -18.711 2.894 37.105 1.00 80.31 160 GLU A CA 1
ATOM 1272 C C . GLU A 1 160 ? -19.225 1.451 37.121 1.00 80.31 160 GLU A C 1
ATOM 1274 O O . GLU A 1 160 ? -20.380 1.215 37.474 1.00 80.31 160 GLU A O 1
ATOM 1279 N N . MET A 1 161 ? -18.356 0.472 36.852 1.00 79.62 161 MET A N 1
ATOM 1280 C CA . MET A 1 161 ? -18.709 -0.948 36.938 1.00 79.62 161 MET A CA 1
ATOM 1281 C C . MET A 1 161 ? -19.148 -1.345 38.352 1.00 79.62 161 MET A C 1
ATOM 1283 O O . MET A 1 161 ? -20.177 -1.995 38.517 1.00 79.62 161 MET A O 1
ATOM 1287 N N . LEU A 1 162 ? -18.411 -0.918 39.384 1.00 77.44 162 LEU A N 1
ATOM 1288 C CA . LEU A 1 162 ? -18.733 -1.216 40.783 1.00 77.44 162 LEU A CA 1
ATOM 1289 C C . LEU A 1 162 ? -20.028 -0.539 41.262 1.00 77.44 162 LEU A C 1
ATOM 1291 O O . LEU A 1 162 ? -20.682 -1.048 42.176 1.00 77.44 162 LEU A O 1
ATOM 1295 N N . ALA A 1 163 ? -20.412 0.597 40.673 1.00 75.69 163 ALA A N 1
ATOM 1296 C CA . ALA A 1 163 ? -21.640 1.302 41.029 1.00 75.69 163 ALA A CA 1
ATOM 1297 C C . ALA A 1 163 ? -22.913 0.546 40.606 1.00 75.69 163 ALA A C 1
ATOM 1299 O O . ALA A 1 163 ? -23.933 0.694 41.282 1.00 75.69 163 ALA A O 1
ATOM 1300 N N . GLY A 1 164 ? -22.836 -0.292 39.566 1.00 67.94 164 GLY A N 1
ATOM 1301 C CA . GLY A 1 164 ? -23.986 -0.998 39.001 1.00 67.94 164 GLY A CA 1
ATOM 1302 C C . GLY A 1 164 ? -24.871 -0.096 38.134 1.00 67.94 164 GLY A C 1
ATOM 1303 O O . GLY A 1 164 ? -24.815 1.128 38.214 1.00 67.94 164 GLY A O 1
ATOM 1304 N N . SER A 1 165 ? -25.693 -0.700 37.276 1.00 63.50 165 SER A N 1
ATOM 1305 C CA . SER A 1 165 ? -26.410 -0.004 36.194 1.00 63.50 165 SER A CA 1
ATOM 1306 C C . SER A 1 165 ? -27.857 0.396 36.516 1.00 63.50 165 SER A C 1
ATOM 1308 O O . SER A 1 165 ? -28.607 0.745 35.604 1.00 63.50 165 SER A O 1
ATOM 1310 N N . GLY A 1 166 ? -28.278 0.378 37.785 1.00 68.38 166 GLY A N 1
ATOM 1311 C CA . GLY A 1 166 ? -29.674 0.657 38.125 1.00 68.38 166 GLY A CA 1
ATOM 1312 C C . GLY A 1 166 ? -29.915 1.192 39.531 1.00 68.38 166 GLY A C 1
ATOM 1313 O O . GLY A 1 166 ? -29.491 0.603 40.526 1.00 68.38 166 GLY A O 1
ATOM 1314 N N . ASP A 1 167 ? -30.703 2.267 39.595 1.00 78.62 167 ASP A N 1
ATOM 1315 C CA . ASP A 1 167 ? -31.216 2.873 40.833 1.00 78.62 167 ASP A CA 1
ATOM 1316 C C . ASP A 1 167 ? -32.447 2.147 41.397 1.00 78.62 167 ASP A C 1
ATOM 1318 O O . ASP A 1 167 ? -32.971 2.512 42.449 1.00 78.62 167 ASP A O 1
ATOM 1322 N N . THR A 1 168 ? -32.918 1.103 40.710 1.00 83.81 168 THR A N 1
ATOM 1323 C CA . THR A 1 168 ? -34.088 0.315 41.108 1.00 83.81 168 THR A CA 1
ATOM 1324 C C . THR A 1 168 ? -33.748 -1.173 41.227 1.00 83.81 168 THR A C 1
ATOM 1326 O O . THR A 1 168 ? -32.973 -1.705 40.421 1.00 83.81 168 THR A O 1
ATOM 1329 N N . PRO A 1 169 ? -34.294 -1.879 42.237 1.00 87.12 169 PRO A N 1
ATOM 1330 C CA . PRO A 1 169 ? -34.146 -3.325 42.341 1.00 87.12 169 PRO A CA 1
ATOM 1331 C C . PRO A 1 169 ? -34.729 -4.029 41.120 1.00 87.12 169 PRO A C 1
ATOM 1333 O O . PRO A 1 169 ? -35.734 -3.600 40.554 1.00 87.12 169 PRO A O 1
ATOM 1336 N N . SER A 1 170 ? -34.121 -5.151 40.738 1.00 88.38 170 SER A N 1
ATOM 1337 C CA . SER A 1 170 ? -34.717 -6.042 39.742 1.00 88.38 170 SER A CA 1
ATOM 1338 C C . SER A 1 170 ? -36.080 -6.550 40.222 1.00 88.38 170 SER A C 1
ATOM 1340 O O . SER A 1 170 ? -36.290 -6.741 41.420 1.00 88.38 170 SER A O 1
ATOM 1342 N N . SER A 1 171 ? -36.990 -6.826 39.286 1.00 90.38 171 SER A N 1
ATOM 1343 C CA . SER A 1 171 ? -38.368 -7.246 39.584 1.00 90.38 171 SER A CA 1
ATOM 1344 C C . SER A 1 171 ? -38.442 -8.421 40.565 1.00 90.38 171 SER A C 1
ATOM 1346 O O . SER A 1 171 ? -39.230 -8.381 41.507 1.00 90.38 171 SER A O 1
ATOM 1348 N N . TRP A 1 172 ? -37.560 -9.413 40.410 1.00 91.25 172 TRP A N 1
ATOM 1349 C CA . TRP A 1 172 ? -37.492 -10.600 41.269 1.00 91.25 172 TRP A CA 1
ATOM 1350 C C . TRP A 1 172 ? -37.069 -10.303 42.718 1.00 91.25 172 TRP A C 1
ATOM 1352 O O . TRP A 1 172 ? -37.393 -11.073 43.617 1.00 91.25 172 TRP A O 1
ATOM 1362 N N . ALA A 1 173 ? -36.346 -9.205 42.953 1.00 90.25 173 ALA A N 1
ATOM 1363 C CA . ALA A 1 173 ? -35.828 -8.823 44.266 1.00 90.25 173 ALA A CA 1
ATOM 1364 C C . ALA A 1 173 ? -36.658 -7.715 44.935 1.00 90.25 173 ALA A C 1
ATOM 1366 O O . ALA A 1 173 ? -36.376 -7.354 46.074 1.00 90.25 173 ALA A O 1
ATOM 1367 N N . SER A 1 174 ? -37.662 -7.167 44.245 1.00 90.25 174 SER A N 1
ATOM 1368 C CA . SER A 1 174 ? -38.387 -5.958 44.659 1.00 90.25 174 SER A CA 1
ATOM 1369 C C . SER A 1 174 ? -39.079 -6.098 46.023 1.00 90.25 174 SER A C 1
ATOM 1371 O O . SER A 1 174 ? -38.866 -5.270 46.907 1.00 90.25 174 SER A O 1
ATOM 1373 N N . GLU A 1 175 ? -39.824 -7.184 46.245 1.00 92.12 175 GLU A N 1
ATOM 1374 C CA . GLU A 1 175 ? -40.508 -7.449 47.520 1.00 92.12 175 GLU A CA 1
ATOM 1375 C C . GLU A 1 175 ? -39.524 -7.644 48.683 1.00 92.12 175 GLU A C 1
ATOM 1377 O O . GLU A 1 175 ? -39.695 -7.080 49.767 1.00 92.12 175 GLU A O 1
ATOM 1382 N N . ALA A 1 176 ? -38.458 -8.419 48.455 1.00 92.62 176 ALA A N 1
ATOM 1383 C CA . ALA A 1 176 ? -37.419 -8.656 49.453 1.00 92.62 176 ALA A CA 1
ATOM 1384 C C . ALA A 1 176 ? -36.643 -7.371 49.786 1.00 92.62 176 ALA A C 1
ATOM 1386 O O . ALA A 1 176 ? -36.275 -7.161 50.942 1.00 92.62 176 ALA A O 1
ATOM 1387 N N . TRP A 1 177 ? -36.429 -6.505 48.793 1.00 91.56 177 TRP A N 1
ATOM 1388 C CA . TRP A 1 177 ? -35.754 -5.221 48.949 1.00 91.56 177 TRP A CA 1
ATOM 1389 C C . TRP A 1 177 ? -36.554 -4.250 49.818 1.00 91.56 177 TRP A C 1
ATOM 1391 O O . TRP A 1 177 ? -36.006 -3.680 50.761 1.00 91.56 177 TRP A O 1
ATOM 1401 N N . GLU A 1 178 ? -37.856 -4.102 49.561 1.00 92.31 178 GLU A N 1
ATOM 1402 C CA . GLU A 1 178 ? -38.723 -3.234 50.370 1.00 92.31 178 GLU A CA 1
ATOM 1403 C C . GLU A 1 178 ? -38.830 -3.724 51.816 1.00 92.31 178 GLU A C 1
ATOM 1405 O O . GLU A 1 178 ? -38.761 -2.927 52.756 1.00 92.31 178 GLU A O 1
ATOM 1410 N N . LYS A 1 179 ? -38.907 -5.045 52.016 1.00 91.69 179 LYS A N 1
ATOM 1411 C CA . LYS A 1 179 ? -38.850 -5.628 53.357 1.00 91.69 179 LYS A CA 1
ATOM 1412 C C . LYS A 1 179 ? -37.516 -5.321 54.047 1.00 91.69 179 LYS A C 1
ATOM 1414 O O . LYS A 1 179 ? -37.517 -4.813 55.162 1.00 91.69 179 LYS A O 1
ATOM 1419 N N . ALA A 1 180 ? -36.389 -5.556 53.375 1.00 91.69 180 ALA A N 1
ATOM 1420 C CA . ALA A 1 180 ? -35.061 -5.292 53.930 1.00 91.69 180 ALA A CA 1
ATOM 1421 C C . ALA A 1 180 ? -34.846 -3.808 54.277 1.00 91.69 180 ALA A C 1
ATOM 1423 O O . ALA A 1 180 ? -34.187 -3.490 55.266 1.00 91.69 180 ALA A O 1
ATOM 1424 N N . LYS A 1 181 ? -35.424 -2.892 53.494 1.00 91.81 181 LYS A N 1
ATOM 1425 C CA . LYS A 1 181 ? -35.409 -1.454 53.780 1.00 91.81 181 LYS A CA 1
ATOM 1426 C C . LYS A 1 181 ? -36.235 -1.116 55.022 1.00 91.81 181 LYS A C 1
ATOM 1428 O O . LYS A 1 181 ? -35.777 -0.352 55.868 1.00 91.81 181 LYS A O 1
ATOM 1433 N N . LYS A 1 182 ? -37.432 -1.698 55.156 1.00 92.12 182 LYS A N 1
ATOM 1434 C CA . LYS A 1 182 ? -38.302 -1.517 56.329 1.00 92.12 182 LYS A CA 1
ATOM 1435 C C . LYS A 1 182 ? -37.671 -2.065 57.611 1.00 92.12 182 LYS A C 1
ATOM 1437 O O . LYS A 1 182 ? -37.785 -1.430 58.655 1.00 92.12 182 LYS A O 1
ATOM 1442 N N . ASP A 1 183 ? -36.985 -3.197 57.507 1.00 92.12 183 ASP A N 1
ATOM 1443 C CA . ASP A 1 183 ? -36.324 -3.871 58.628 1.00 92.12 183 ASP A CA 1
ATOM 1444 C C . ASP A 1 183 ? -34.958 -3.229 58.978 1.00 92.12 183 ASP A C 1
ATOM 1446 O O . ASP A 1 183 ? -34.290 -3.653 59.914 1.00 92.12 183 ASP A O 1
ATOM 1450 N N . GLY A 1 184 ? -34.523 -2.188 58.251 1.00 89.75 184 GLY A N 1
ATOM 1451 C CA . GLY A 1 184 ? -33.267 -1.466 58.517 1.00 89.75 184 GLY A CA 1
ATOM 1452 C C . GLY A 1 184 ? -31.990 -2.210 58.095 1.00 89.75 184 GLY A C 1
ATOM 1453 O O . GLY A 1 184 ? -30.875 -1.769 58.404 1.00 89.75 184 GLY A O 1
ATOM 1454 N N . ILE A 1 185 ? -32.141 -3.315 57.363 1.00 91.25 185 ILE A N 1
ATOM 1455 C CA . ILE A 1 185 ? -31.051 -4.155 56.852 1.00 91.25 185 ILE A CA 1
ATOM 1456 C C . ILE A 1 185 ? -30.252 -3.411 55.773 1.00 91.25 185 ILE A C 1
ATOM 1458 O O . ILE A 1 185 ? -29.028 -3.516 55.730 1.00 91.25 185 ILE A O 1
ATOM 1462 N N . THR A 1 186 ? -30.925 -2.625 54.929 1.00 89.94 186 THR A N 1
ATOM 1463 C CA . THR A 1 186 ? -30.306 -1.813 53.867 1.00 89.94 186 THR A CA 1
ATOM 1464 C C . THR A 1 186 ? -30.795 -0.364 53.908 1.00 89.94 186 THR A C 1
ATOM 1466 O O . THR A 1 186 ? -31.904 -0.086 54.359 1.00 89.94 186 THR A O 1
ATOM 1469 N N . ASP A 1 187 ? -29.980 0.569 53.410 1.00 87.44 187 ASP A N 1
ATOM 1470 C CA . ASP A 1 187 ? -30.333 1.989 53.268 1.00 87.44 187 ASP A CA 1
ATOM 1471 C C . ASP A 1 187 ? -31.153 2.285 51.995 1.00 87.44 187 ASP A C 1
ATOM 1473 O O . ASP A 1 187 ? -31.609 3.412 51.781 1.00 87.44 187 ASP A O 1
ATOM 1477 N N . GLY A 1 188 ? -31.358 1.267 51.153 1.00 86.88 188 GLY A N 1
ATOM 1478 C CA . GLY A 1 188 ? -32.139 1.353 49.925 1.00 86.88 188 GLY A CA 1
ATOM 1479 C C . GLY A 1 188 ? -31.394 1.964 48.736 1.00 86.88 188 GLY A C 1
ATOM 1480 O O . GLY A 1 188 ? -32.031 2.204 47.711 1.00 86.88 188 GLY A O 1
ATOM 1481 N N . LYS A 1 189 ? -30.081 2.209 48.831 1.00 87.38 189 LYS A N 1
ATOM 1482 C CA . LYS A 1 189 ? -29.274 2.764 47.734 1.00 87.38 189 LYS A CA 1
ATOM 1483 C C . LYS A 1 189 ? -28.562 1.666 46.944 1.00 87.38 189 LYS A C 1
ATOM 1485 O O . LYS A 1 189 ? -28.230 0.617 47.482 1.00 87.38 189 LYS A O 1
ATOM 1490 N N . LYS A 1 190 ? -28.283 1.949 45.665 1.00 86.00 190 LYS A N 1
ATOM 1491 C CA . LYS A 1 190 ? -27.493 1.098 44.752 1.00 86.00 190 LYS A CA 1
ATOM 1492 C C . LYS A 1 190 ? -27.925 -0.380 44.752 1.00 86.00 190 LYS A C 1
ATOM 1494 O O . LYS A 1 190 ? -27.096 -1.259 44.981 1.00 86.00 190 LYS A O 1
ATOM 1499 N N . PRO A 1 191 ? -29.202 -0.679 44.468 1.00 87.62 191 PRO A N 1
ATOM 1500 C CA . PRO A 1 191 ? -29.714 -2.049 44.503 1.00 87.62 191 PRO A CA 1
ATOM 1501 C C . PRO A 1 191 ? -29.044 -3.001 43.506 1.00 87.62 191 PRO A C 1
ATOM 1503 O O . PRO A 1 191 ? -29.103 -4.213 43.692 1.00 87.62 191 PRO A O 1
ATOM 1506 N N . GLN A 1 192 ? -28.416 -2.468 42.456 1.00 87.00 192 GLN A N 1
ATOM 1507 C CA . GLN A 1 192 ? -27.673 -3.243 41.459 1.00 87.00 192 GLN A CA 1
ATOM 1508 C C . GLN A 1 192 ? -26.150 -3.065 41.572 1.00 87.00 192 GLN A C 1
ATOM 1510 O O . GLN A 1 192 ? -25.415 -3.522 40.699 1.00 87.00 192 GLN A O 1
ATOM 1515 N N . GLY A 1 193 ? -25.673 -2.379 42.615 1.00 86.00 193 GLY A N 1
ATOM 1516 C CA . GLY A 1 193 ? -24.250 -2.151 42.854 1.00 86.00 193 GLY A CA 1
ATOM 1517 C C . GLY A 1 193 ? -23.558 -3.348 43.502 1.00 86.00 193 GLY A C 1
ATOM 1518 O O . GLY A 1 193 ? -24.193 -4.214 44.107 1.00 86.00 193 GLY A O 1
ATOM 1519 N N . TYR A 1 194 ? -22.230 -3.380 43.410 1.00 87.88 194 TYR A N 1
ATOM 1520 C CA . TYR A 1 194 ? -21.432 -4.398 44.087 1.00 87.88 194 TYR A CA 1
ATOM 1521 C C . TYR A 1 194 ? -21.404 -4.146 45.599 1.00 87.88 194 TYR A C 1
ATOM 1523 O O . TYR A 1 194 ? -21.152 -3.026 46.046 1.00 87.88 194 TYR A O 1
ATOM 1531 N N . ALA A 1 195 ? -21.605 -5.205 46.385 1.00 87.75 195 ALA A N 1
ATOM 1532 C CA . ALA A 1 195 ? -21.439 -5.178 47.834 1.00 87.75 195 ALA A CA 1
ATOM 1533 C C . ALA A 1 195 ? -20.099 -5.814 48.227 1.00 87.75 195 ALA A C 1
ATOM 1535 O O . ALA A 1 195 ? -19.750 -6.902 47.760 1.00 87.75 195 ALA A O 1
ATOM 1536 N N . THR A 1 196 ? -19.344 -5.157 49.108 1.00 89.38 196 THR A N 1
ATOM 1537 C CA . THR A 1 196 ? -18.152 -5.773 49.705 1.00 89.38 196 THR A CA 1
ATOM 1538 C C . THR A 1 196 ? -18.558 -6.871 50.687 1.00 89.38 196 THR A C 1
ATOM 1540 O O . THR A 1 196 ? -19.672 -6.885 51.214 1.00 89.38 196 THR A O 1
ATOM 1543 N N . ARG A 1 197 ? -17.636 -7.791 50.997 1.00 91.25 197 ARG A N 1
ATOM 1544 C CA . ARG A 1 197 ? -17.889 -8.838 52.003 1.00 91.25 197 ARG A CA 1
ATOM 1545 C C . ARG A 1 197 ? -18.243 -8.242 53.367 1.00 91.25 197 ARG A C 1
ATOM 1547 O O . ARG A 1 197 ? -19.121 -8.768 54.033 1.00 91.25 197 ARG A O 1
ATOM 1554 N N . GLU A 1 198 ? -17.615 -7.136 53.754 1.00 92.44 198 GLU A N 1
ATOM 1555 C CA . GLU A 1 198 ? -17.915 -6.428 55.005 1.00 92.44 198 GLU A CA 1
ATOM 1556 C C . GLU A 1 198 ? -19.350 -5.895 55.028 1.00 92.44 198 GLU A C 1
ATOM 1558 O O . GLU A 1 198 ? -20.075 -6.128 55.992 1.00 92.44 198 GLU A O 1
ATOM 1563 N N . GLN A 1 199 ? -19.791 -5.246 53.943 1.00 89.50 199 GLN A N 1
ATOM 1564 C CA . GLN A 1 199 ? -21.167 -4.761 53.816 1.00 89.50 199 GLN A CA 1
ATOM 1565 C C . GLN A 1 199 ? -22.171 -5.910 53.906 1.00 89.50 199 GLN A C 1
ATOM 1567 O O . GLN A 1 199 ? -23.149 -5.802 54.638 1.00 89.50 199 GLN A O 1
ATOM 1572 N N . VAL A 1 200 ? -21.905 -7.027 53.221 1.00 91.50 200 VAL A N 1
ATOM 1573 C CA . VAL A 1 200 ? -22.769 -8.214 53.277 1.00 91.50 200 VAL A CA 1
ATOM 1574 C C . VAL A 1 200 ? -22.840 -8.783 54.694 1.00 91.50 200 VAL A C 1
ATOM 1576 O O . VAL A 1 200 ? -23.931 -9.090 55.164 1.00 91.50 200 VAL A O 1
ATOM 1579 N N . ILE A 1 201 ? -21.710 -8.899 55.398 1.00 92.31 201 ILE A N 1
ATOM 1580 C CA . ILE A 1 201 ? -21.690 -9.418 56.773 1.00 92.31 201 ILE A CA 1
ATOM 1581 C C . ILE A 1 201 ? -22.490 -8.514 57.718 1.00 92.31 201 ILE A C 1
ATOM 1583 O O . ILE A 1 201 ? -23.303 -9.024 58.482 1.00 92.31 201 ILE A O 1
ATOM 1587 N N . ILE A 1 202 ? -22.348 -7.189 57.620 1.00 91.50 202 ILE A N 1
ATOM 1588 C CA . ILE A 1 202 ? -23.137 -6.249 58.433 1.00 91.50 202 ILE A CA 1
ATOM 1589 C C . ILE A 1 202 ? -24.630 -6.301 58.079 1.00 91.50 202 ILE A C 1
ATOM 1591 O O . ILE A 1 202 ? -25.471 -6.225 58.969 1.00 91.50 202 ILE A O 1
ATOM 1595 N N . MET A 1 203 ? -24.988 -6.451 56.800 1.00 90.62 203 MET A N 1
ATOM 1596 C CA . MET A 1 203 ? -26.390 -6.631 56.398 1.00 90.62 203 MET A CA 1
ATOM 1597 C C . MET A 1 203 ? -26.989 -7.923 56.974 1.00 90.62 203 MET A C 1
ATOM 1599 O O . MET A 1 203 ? -28.153 -7.935 57.361 1.00 90.62 203 MET A O 1
ATOM 1603 N N . LEU A 1 204 ? -26.209 -9.005 57.053 1.00 89.00 204 LEU A N 1
ATOM 1604 C CA . LEU A 1 204 ? -26.653 -10.267 57.653 1.00 89.00 204 LEU A CA 1
ATOM 1605 C C . LEU A 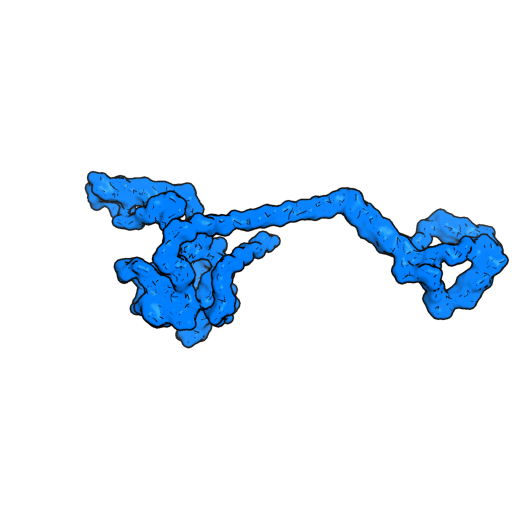1 204 ? -26.767 -10.194 59.183 1.00 89.00 204 LEU A C 1
ATOM 1607 O O . LEU A 1 204 ? -27.651 -10.838 59.734 1.00 89.00 204 LEU A O 1
ATOM 1611 N N . ASP A 1 205 ? -25.910 -9.418 59.847 1.00 89.94 205 ASP A N 1
ATOM 1612 C CA . ASP A 1 205 ? -25.943 -9.199 61.303 1.00 89.94 205 ASP A CA 1
ATOM 1613 C C . ASP A 1 205 ? -27.167 -8.384 61.756 1.00 89.94 205 ASP A C 1
ATOM 1615 O O . ASP A 1 205 ? -27.679 -8.563 62.855 1.00 89.94 205 ASP A O 1
ATOM 1619 N N . ARG A 1 206 ? -27.693 -7.521 60.878 1.00 83.44 206 ARG A N 1
ATOM 1620 C CA . ARG A 1 206 ? -28.905 -6.717 61.124 1.00 83.44 206 ARG A CA 1
ATOM 1621 C C . ARG A 1 206 ? -30.222 -7.493 60.998 1.00 83.44 206 ARG A C 1
ATOM 1623 O O . ARG A 1 206 ? -31.281 -6.871 61.071 1.00 83.44 206 ARG A O 1
ATOM 1630 N N . ARG A 1 207 ? -30.166 -8.793 60.711 1.00 66.62 207 ARG A N 1
ATOM 1631 C CA . ARG A 1 207 ? -31.319 -9.610 60.320 1.00 66.62 207 ARG A CA 1
ATOM 1632 C C . ARG A 1 207 ? -32.059 -10.233 61.499 1.00 66.62 207 ARG A C 1
ATOM 1634 O O . ARG A 1 207 ? -31.408 -10.563 62.511 1.00 66.62 207 ARG A O 1
#

Radius of gyration: 31.05 Å; chains: 1; bounding box: 74×32×82 Å

Secondary structure (DSSP, 8-state):
--PPPP-S-TTS----HHHHEEES-TT--HHHHHHHHHHHHHHT--EEEEE----HHHHHHHHHHHHHHHHHS--S----PPTT--GGGGT--EEE--TTGGG--HHHHHTTTEE---TT-TTEEEEGGGTT-------PPP--------HHHHHHHHHHHHH-S-SS--GGGHHHHHHHHHTTS--S--TTSPPPHHHHHHHHHT-

Organism: NCBI:txid433296

Sequence (207 aa):
MMVLISQLKESYLTADPAIWLTGLCEGIDPVLAGRLAYVAQTTGIKIKITEGYRSTARQTELYNQYLEYKRTGKGSIKSAAKPGTSWHEYRLAVDTSTQPIRGWTDAMLHKYGLCKPIASEGWHIQPIETKGQTDRVKFQPEEQEEEDVTETRVREIIKEMLAGSGDTP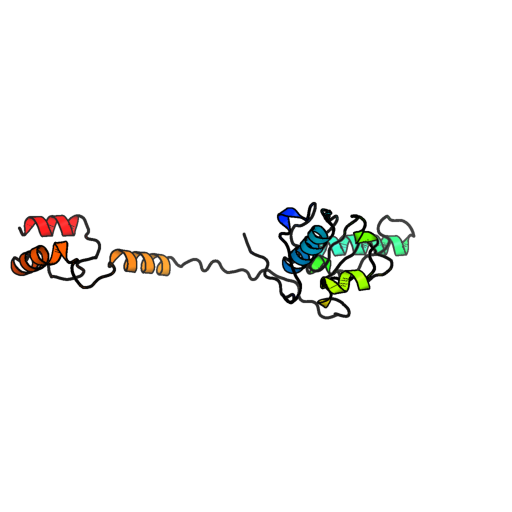SSWASEAWEKAKKDGITDGKKPQGYATREQVIIMLDRR